Protein AF-A0A7X0LVY4-F1 (afdb_monomer_lite)

pLDDT: mean 92.77, std 6.07, range [59.53, 97.75]

Structure (mmCIF, N/CA/C/O backbone):
data_AF-A0A7X0LVY4-F1
#
_entry.id   AF-A0A7X0LVY4-F1
#
loop_
_atom_site.group_PDB
_atom_site.id
_atom_site.type_symbol
_atom_site.label_atom_id
_atom_site.label_alt_id
_atom_site.label_comp_id
_atom_site.label_asym_id
_atom_site.label_entity_id
_atom_site.label_seq_id
_atom_site.pdbx_PDB_ins_code
_atom_site.Cartn_x
_atom_site.Cartn_y
_atom_site.Cartn_z
_atom_site.occupancy
_atom_site.B_iso_or_equiv
_atom_site.auth_seq_id
_atom_site.auth_comp_id
_atom_site.auth_asym_id
_atom_site.auth_atom_id
_atom_site.pdbx_PDB_model_num
ATOM 1 N N . MET A 1 1 ? 38.564 -14.527 -0.350 1.00 59.53 1 MET A N 1
ATOM 2 C CA . MET A 1 1 ? 37.336 -14.692 -1.156 1.00 59.53 1 MET A CA 1
ATOM 3 C C . MET A 1 1 ? 36.867 -13.296 -1.519 1.00 59.53 1 MET A C 1
ATOM 5 O O . MET A 1 1 ? 36.622 -12.521 -0.606 1.00 59.53 1 MET A O 1
ATOM 9 N N . GLY A 1 2 ? 36.890 -12.927 -2.802 1.00 74.81 2 GLY A N 1
ATOM 10 C CA . GLY A 1 2 ? 36.432 -11.605 -3.239 1.00 74.81 2 GLY A CA 1
ATOM 11 C C . GLY A 1 2 ? 34.908 -11.566 -3.257 1.00 74.81 2 GLY A C 1
ATOM 12 O O . GLY A 1 2 ? 34.291 -12.479 -3.802 1.00 74.81 2 GLY A O 1
ATOM 13 N N . VAL A 1 3 ? 34.311 -10.549 -2.641 1.00 74.19 3 VAL A N 1
ATOM 14 C CA . VAL A 1 3 ? 32.874 -10.282 -2.764 1.00 74.19 3 VAL A CA 1
ATOM 15 C C . VAL A 1 3 ? 32.630 -9.839 -4.203 1.00 74.19 3 VAL A C 1
ATOM 17 O O . VAL A 1 3 ? 33.121 -8.794 -4.624 1.00 74.19 3 VAL A O 1
ATOM 20 N N . VAL A 1 4 ? 31.925 -10.657 -4.979 1.00 75.88 4 VAL A N 1
ATOM 21 C CA . VAL A 1 4 ? 31.436 -10.246 -6.295 1.00 75.88 4 VAL A CA 1
ATOM 22 C C . VAL A 1 4 ? 30.248 -9.327 -6.039 1.00 75.88 4 VAL A C 1
ATOM 24 O O . VAL A 1 4 ? 29.195 -9.793 -5.611 1.00 75.88 4 VAL A O 1
ATOM 27 N N . ASN A 1 5 ? 30.424 -8.023 -6.256 1.00 79.44 5 ASN A N 1
ATOM 28 C CA . ASN A 1 5 ? 29.301 -7.093 -6.294 1.00 79.44 5 ASN A CA 1
ATOM 29 C C . ASN A 1 5 ? 28.472 -7.422 -7.535 1.00 79.44 5 ASN A C 1
ATOM 31 O O . ASN A 1 5 ? 28.867 -7.108 -8.658 1.00 79.44 5 ASN A O 1
ATOM 35 N N . VAL A 1 6 ? 27.342 -8.091 -7.331 1.00 82.75 6 VAL A N 1
ATOM 36 C CA . VAL A 1 6 ? 26.325 -8.236 -8.369 1.00 82.75 6 VAL A CA 1
ATOM 37 C C . VAL A 1 6 ? 25.760 -6.839 -8.603 1.00 82.75 6 VAL A C 1
ATOM 39 O O . VAL A 1 6 ? 25.207 -6.240 -7.684 1.00 82.75 6 VAL A O 1
ATOM 42 N N . MET A 1 7 ? 25.974 -6.280 -9.794 1.00 88.25 7 MET A N 1
ATOM 43 C CA . MET A 1 7 ? 25.409 -4.974 -10.127 1.00 88.25 7 MET A CA 1
ATOM 44 C C . MET A 1 7 ? 23.885 -5.097 -10.206 1.00 88.25 7 MET A C 1
ATOM 46 O O . MET A 1 7 ? 23.366 -5.997 -10.868 1.00 88.25 7 MET A O 1
ATOM 50 N N . GLU A 1 8 ? 23.181 -4.215 -9.501 1.00 93.56 8 GLU A N 1
ATOM 51 C CA . GLU A 1 8 ? 21.721 -4.203 -9.445 1.00 93.56 8 GLU A CA 1
ATOM 52 C C . GLU A 1 8 ? 21.137 -3.836 -10.816 1.00 93.56 8 GLU A C 1
ATOM 54 O O . GLU A 1 8 ? 21.589 -2.889 -11.468 1.00 93.56 8 GLU A O 1
ATOM 59 N N . LYS A 1 9 ? 20.149 -4.613 -11.272 1.00 95.38 9 LYS A N 1
ATOM 60 C CA . LYS A 1 9 ? 19.423 -4.329 -12.512 1.00 95.38 9 LYS A CA 1
ATOM 61 C C . LYS A 1 9 ? 18.513 -3.128 -12.307 1.00 95.38 9 LYS A C 1
ATOM 63 O O . LYS A 1 9 ? 17.912 -2.967 -11.250 1.00 95.38 9 LYS A O 1
ATOM 68 N N . VAL A 1 10 ? 18.364 -2.323 -13.350 1.00 96.44 10 VAL A N 1
ATOM 69 C CA . VAL A 1 10 ? 17.418 -1.207 -13.330 1.00 96.44 10 VAL A CA 1
ATOM 70 C C . VAL A 1 10 ? 15.994 -1.708 -13.560 1.00 96.44 10 VAL A C 1
ATOM 72 O O . VAL A 1 10 ? 15.768 -2.621 -14.358 1.00 96.44 10 VAL A O 1
ATOM 75 N N . LYS A 1 11 ? 15.030 -1.112 -12.863 1.00 95.12 11 LYS A N 1
ATOM 76 C CA . LYS A 1 11 ? 13.607 -1.382 -13.060 1.00 95.12 11 LYS A CA 1
ATOM 77 C C . LYS A 1 11 ? 13.055 -0.466 -14.146 1.00 95.12 11 LYS A C 1
ATOM 79 O O . LYS A 1 11 ? 13.298 0.737 -14.107 1.00 95.12 11 LYS A O 1
ATOM 84 N N . ILE A 1 12 ? 12.362 -1.034 -15.130 1.00 95.12 12 ILE A N 1
ATOM 85 C CA . ILE A 1 12 ? 11.771 -0.287 -16.249 1.00 95.12 12 ILE A CA 1
ATOM 86 C C . ILE A 1 12 ? 10.358 -0.785 -16.547 1.00 95.12 12 ILE A C 1
ATOM 88 O O . ILE A 1 12 ? 10.019 -1.929 -16.265 1.00 95.12 12 ILE A O 1
ATOM 92 N N . THR A 1 13 ? 9.535 0.037 -17.188 1.00 91.88 13 THR A N 1
ATOM 93 C CA . THR A 1 13 ? 8.187 -0.376 -17.610 1.00 91.88 13 THR A CA 1
ATOM 94 C C . THR A 1 13 ? 8.230 -1.345 -18.797 1.00 91.88 13 THR A C 1
ATOM 96 O O . THR A 1 13 ? 9.167 -1.335 -19.600 1.00 91.88 13 THR A O 1
ATOM 99 N N . GLU A 1 14 ? 7.167 -2.130 -19.001 1.00 91.75 14 GLU A N 1
ATOM 100 C CA . GLU A 1 14 ? 7.061 -3.026 -20.165 1.00 91.75 14 GLU A CA 1
ATOM 101 C C . GLU A 1 14 ? 7.137 -2.258 -21.502 1.00 91.75 14 GLU A C 1
ATOM 103 O O . GLU A 1 14 ? 7.708 -2.726 -22.490 1.00 91.75 14 GLU A O 1
ATOM 108 N N . ARG A 1 15 ? 6.600 -1.031 -21.546 1.00 91.50 15 ARG A N 1
ATOM 109 C CA . ARG A 1 15 ? 6.697 -0.141 -22.714 1.00 91.50 15 ARG A CA 1
ATOM 110 C C . ARG A 1 15 ? 8.154 0.232 -23.010 1.00 91.50 15 ARG A C 1
ATOM 112 O O . ARG A 1 15 ? 8.557 0.154 -24.167 1.00 91.50 15 ARG A O 1
ATOM 119 N N . GLN A 1 16 ? 8.936 0.582 -21.988 1.00 94.81 16 GLN A N 1
ATOM 120 C CA . GLN A 1 16 ? 10.366 0.876 -22.130 1.00 94.81 16 GLN A CA 1
ATOM 121 C C . GLN A 1 16 ? 11.158 -0.363 -22.561 1.00 94.81 16 GLN A C 1
ATOM 123 O O . GLN A 1 16 ? 11.951 -0.266 -23.496 1.00 94.81 16 GLN A O 1
ATOM 128 N N . ALA A 1 17 ? 10.895 -1.526 -21.955 1.00 96.19 17 ALA A N 1
ATOM 129 C CA . ALA A 1 17 ? 11.529 -2.794 -22.319 1.00 96.19 17 ALA A CA 1
ATOM 130 C C . ALA A 1 17 ? 11.324 -3.131 -23.804 1.00 96.19 17 ALA A C 1
ATOM 132 O O . ALA A 1 17 ? 12.294 -3.314 -24.539 1.00 96.19 17 ALA A O 1
ATOM 133 N N . ARG A 1 18 ? 10.073 -3.089 -24.287 1.00 94.50 18 ARG A N 1
ATOM 134 C CA . ARG A 1 18 ? 9.751 -3.312 -25.710 1.00 94.50 18 ARG A CA 1
ATOM 135 C C . ARG A 1 18 ? 10.457 -2.318 -26.635 1.00 94.50 18 ARG A C 1
ATOM 137 O O . ARG A 1 18 ? 10.908 -2.696 -27.720 1.00 94.50 18 ARG A O 1
ATOM 144 N N . SER A 1 19 ? 10.565 -1.051 -26.230 1.00 95.62 19 SER A N 1
ATOM 145 C CA . SER A 1 19 ? 11.298 -0.042 -26.999 1.00 95.62 19 SER A CA 1
ATOM 146 C C . SER A 1 19 ? 12.800 -0.333 -27.047 1.00 95.62 19 SER A C 1
ATOM 148 O O . SER A 1 19 ? 13.380 -0.216 -28.126 1.00 95.62 19 SER A O 1
ATOM 150 N N . ILE A 1 20 ? 13.421 -0.750 -25.935 1.00 96.56 20 ILE A N 1
ATOM 151 C CA . ILE A 1 20 ? 14.839 -1.150 -25.880 1.00 96.56 20 ILE A CA 1
ATOM 152 C C . ILE A 1 20 ? 15.085 -2.376 -26.766 1.00 96.56 20 ILE A C 1
ATOM 154 O O . ILE A 1 20 ? 15.999 -2.362 -27.585 1.00 96.56 20 ILE A O 1
ATOM 158 N N . GLU A 1 21 ? 14.244 -3.406 -26.682 1.00 96.44 21 GLU A N 1
ATOM 159 C CA . GLU A 1 21 ? 14.359 -4.608 -27.520 1.00 96.44 21 GLU A CA 1
ATOM 160 C C . GLU A 1 21 ? 14.243 -4.282 -29.014 1.00 96.44 21 GLU A C 1
ATOM 162 O O . GLU A 1 21 ? 15.019 -4.772 -29.838 1.00 96.44 21 GLU A O 1
ATOM 167 N N . THR A 1 22 ? 13.301 -3.405 -29.374 1.00 95.62 22 THR A N 1
ATOM 168 C CA . THR A 1 22 ? 13.134 -2.941 -30.759 1.00 95.62 22 THR A CA 1
ATOM 169 C C . THR A 1 22 ? 14.362 -2.164 -31.229 1.00 95.62 22 THR A C 1
ATOM 171 O O . THR A 1 22 ? 14.824 -2.365 -32.352 1.00 95.62 22 THR A O 1
ATOM 174 N N . LEU A 1 23 ? 14.910 -1.303 -30.369 1.00 95.69 23 LEU A N 1
ATOM 175 C CA . LEU A 1 23 ? 16.101 -0.507 -30.647 1.00 95.69 23 LEU A CA 1
ATOM 176 C C . LEU A 1 23 ? 17.319 -1.393 -30.923 1.00 95.69 23 LEU A C 1
ATOM 178 O O . LEU A 1 23 ? 17.969 -1.251 -31.960 1.00 95.69 23 LEU A O 1
ATOM 182 N N . LEU A 1 24 ? 17.568 -2.353 -30.027 1.00 96.00 24 LEU A N 1
ATOM 183 C CA . LEU A 1 24 ? 18.648 -3.329 -30.146 1.00 96.00 24 LEU A CA 1
ATOM 184 C C . LEU A 1 24 ? 18.523 -4.137 -31.437 1.00 96.00 24 LEU A C 1
ATOM 186 O O . LEU A 1 24 ? 19.517 -4.353 -32.121 1.00 96.00 24 LEU A O 1
ATOM 190 N N . LYS A 1 25 ? 17.304 -4.524 -31.825 1.00 96.12 25 LYS A N 1
ATOM 191 C CA . LYS A 1 25 ? 17.065 -5.240 -33.083 1.00 96.12 25 LYS A CA 1
ATOM 192 C C . LYS A 1 25 ? 17.370 -4.390 -34.320 1.00 96.12 25 LYS A C 1
ATOM 194 O O . LYS A 1 25 ? 17.904 -4.909 -35.295 1.00 96.12 25 LYS A O 1
ATOM 199 N N . VAL A 1 26 ? 17.017 -3.103 -34.311 1.00 95.00 26 VAL A N 1
ATOM 200 C CA . VAL A 1 26 ? 17.235 -2.199 -35.458 1.00 95.00 26 VAL A CA 1
ATOM 201 C C . VAL A 1 26 ? 18.712 -1.873 -35.663 1.00 95.00 26 VAL A C 1
ATOM 203 O O . VAL A 1 26 ? 19.132 -1.639 -36.797 1.00 95.00 26 VAL A O 1
ATOM 206 N N . TRP A 1 27 ? 19.502 -1.886 -34.593 1.00 94.50 27 TRP A N 1
ATOM 207 C CA . TRP A 1 27 ? 20.939 -1.620 -34.643 1.00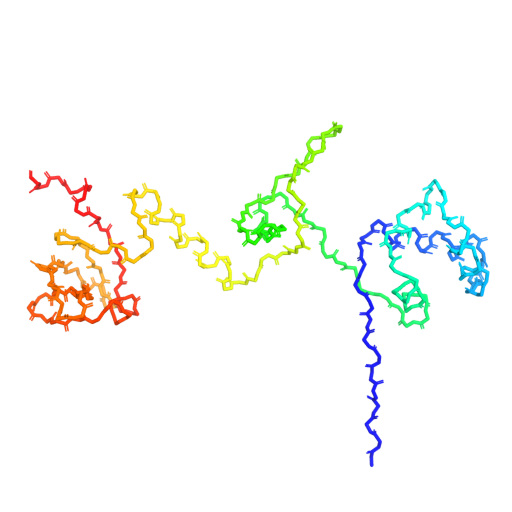 94.50 27 TRP A CA 1
ATOM 208 C C . TRP A 1 27 ? 21.807 -2.857 -34.446 1.00 94.50 27 TRP A C 1
ATOM 210 O O . TRP A 1 27 ? 22.988 -2.715 -34.161 1.00 94.50 27 TRP A O 1
ATOM 220 N N . ASP A 1 28 ? 21.239 -4.050 -34.631 1.00 95.56 28 ASP A N 1
ATOM 221 C CA . ASP A 1 28 ? 21.963 -5.328 -34.571 1.00 95.56 28 ASP A CA 1
ATOM 222 C C . ASP A 1 28 ? 22.796 -5.496 -33.281 1.00 95.56 28 ASP A C 1
ATOM 224 O O . ASP A 1 28 ? 23.903 -6.025 -33.275 1.00 95.56 28 ASP A O 1
ATOM 228 N N . GLY A 1 29 ? 22.268 -4.980 -32.167 1.00 93.00 29 GLY A N 1
ATOM 229 C CA . GLY A 1 29 ? 22.918 -5.007 -30.858 1.00 93.00 29 GLY A CA 1
ATOM 230 C C . GLY A 1 29 ? 24.034 -3.976 -30.646 1.00 93.00 29 GLY A C 1
ATOM 231 O O . GLY A 1 29 ? 24.733 -4.069 -29.640 1.00 93.00 29 GLY A O 1
ATOM 232 N N . ASP A 1 30 ? 24.213 -2.991 -31.532 1.00 96.56 30 ASP A N 1
ATOM 233 C CA . ASP A 1 30 ? 25.211 -1.921 -31.375 1.00 96.56 30 ASP A CA 1
ATOM 234 C C . ASP A 1 30 ? 24.849 -0.973 -30.211 1.00 96.56 30 ASP A C 1
ATOM 236 O O . ASP A 1 30 ? 24.101 0.003 -30.358 1.00 96.56 30 ASP A O 1
ATOM 240 N N . LEU A 1 31 ? 25.374 -1.286 -29.022 1.00 96.25 31 LEU A N 1
ATOM 241 C CA . LEU A 1 31 ? 25.105 -0.553 -27.781 1.00 96.25 31 LEU A CA 1
ATOM 242 C C . LEU A 1 31 ? 25.663 0.876 -27.803 1.00 96.25 31 LEU A C 1
ATOM 244 O O . LEU A 1 31 ? 25.021 1.787 -27.283 1.00 96.25 31 LEU A O 1
ATOM 248 N N . GLU A 1 32 ? 26.823 1.107 -28.424 1.00 95.81 32 GLU A N 1
ATOM 249 C CA . GLU A 1 32 ? 27.430 2.444 -28.488 1.00 95.81 32 GLU A CA 1
ATOM 250 C C . GLU A 1 32 ? 26.560 3.389 -29.312 1.00 95.81 32 GLU A C 1
ATOM 252 O O . GLU A 1 32 ? 26.275 4.520 -28.900 1.00 95.81 32 GLU A O 1
ATOM 257 N N . ARG A 1 33 ? 26.053 2.890 -30.444 1.00 95.00 33 ARG A N 1
ATOM 258 C CA . ARG A 1 33 ? 25.081 3.617 -31.254 1.00 95.00 33 ARG A CA 1
ATOM 259 C C . ARG A 1 33 ? 23.787 3.877 -30.488 1.00 95.00 33 ARG A C 1
ATOM 261 O O . ARG A 1 33 ? 23.244 4.978 -30.602 1.00 95.00 33 ARG A O 1
ATOM 268 N N . CYS A 1 34 ? 23.337 2.925 -29.661 1.00 94.06 34 CYS A N 1
ATOM 269 C CA . CYS A 1 34 ? 22.186 3.135 -28.781 1.00 94.06 34 CYS A CA 1
ATOM 270 C C . CYS A 1 34 ? 22.371 4.332 -27.848 1.00 94.06 34 CYS A C 1
ATOM 272 O O . CYS A 1 34 ? 21.504 5.208 -27.766 1.00 94.06 34 CYS A O 1
ATOM 274 N N . VAL A 1 35 ? 23.517 4.378 -27.170 1.00 95.31 35 VAL A N 1
ATOM 275 C CA . VAL A 1 35 ? 23.870 5.432 -26.214 1.00 95.31 35 VAL A CA 1
ATOM 276 C C . VAL A 1 35 ? 24.019 6.786 -26.907 1.00 95.31 35 VAL A C 1
ATOM 278 O O . VAL A 1 35 ? 23.490 7.784 -26.415 1.00 95.31 35 VAL A O 1
ATOM 281 N N . LEU A 1 36 ? 24.666 6.833 -28.076 1.00 94.44 36 LEU A N 1
ATOM 282 C CA . LEU A 1 36 ? 24.849 8.077 -28.826 1.00 94.44 36 LEU A CA 1
ATOM 283 C C . LEU A 1 36 ? 23.507 8.689 -29.252 1.00 94.44 36 LEU A C 1
ATOM 285 O O . LEU A 1 36 ? 23.304 9.897 -29.127 1.00 94.44 36 LEU A O 1
ATOM 289 N N . CYS A 1 37 ? 22.564 7.865 -29.715 1.00 91.94 37 CYS A N 1
ATOM 290 C CA . CYS A 1 37 ? 21.255 8.348 -30.149 1.00 91.94 37 CYS A CA 1
ATOM 291 C C . CYS A 1 37 ? 20.388 8.880 -29.001 1.00 91.94 37 CYS A C 1
ATOM 293 O O . CYS A 1 37 ? 19.622 9.818 -29.218 1.00 91.94 37 CYS A O 1
ATOM 295 N N . LYS A 1 38 ? 20.544 8.360 -27.776 1.00 92.44 38 LYS A N 1
ATOM 296 C CA . LYS A 1 38 ? 19.823 8.865 -26.595 1.00 92.44 38 LYS A CA 1
ATOM 297 C C . LYS A 1 38 ? 20.105 10.348 -26.327 1.00 92.44 38 LYS A C 1
ATOM 299 O O . LYS A 1 38 ? 19.209 11.048 -25.865 1.00 92.44 38 LYS A O 1
ATOM 304 N N . VAL A 1 39 ? 21.298 10.847 -26.665 1.00 91.25 39 VAL A N 1
ATOM 305 C CA . VAL A 1 39 ? 21.665 12.271 -26.511 1.00 91.25 39 VAL A CA 1
ATOM 306 C C . VAL A 1 39 ? 20.789 13.181 -27.378 1.00 91.25 39 VAL A C 1
ATOM 308 O O . VAL A 1 39 ? 20.444 14.283 -26.961 1.00 91.25 39 VAL A O 1
ATOM 311 N N . GLY A 1 40 ? 20.406 12.717 -28.572 1.00 91.12 40 GLY A N 1
ATOM 312 C CA . GLY A 1 40 ? 19.529 13.453 -29.488 1.00 91.12 40 GLY A CA 1
ATOM 313 C C . GLY A 1 40 ? 18.036 13.298 -29.192 1.00 91.12 40 GLY A C 1
ATOM 314 O O . GLY A 1 40 ? 17.223 13.977 -29.816 1.00 91.12 40 GLY A O 1
ATOM 315 N N . GLY A 1 41 ? 17.678 12.420 -28.253 1.00 91.50 41 GLY A N 1
ATOM 316 C CA . GLY A 1 41 ? 16.302 12.031 -27.987 1.00 91.50 41 GLY A CA 1
ATOM 317 C C . GLY A 1 41 ? 15.759 11.032 -29.011 1.00 91.50 41 GLY A C 1
ATOM 318 O O . GLY A 1 41 ? 16.107 11.016 -30.192 1.00 91.50 41 GLY A O 1
ATOM 319 N N . PHE A 1 42 ? 14.874 10.173 -28.529 1.00 93.31 42 PHE A N 1
ATOM 320 C CA . PHE A 1 42 ? 14.188 9.174 -29.329 1.00 93.31 42 PHE A CA 1
ATOM 321 C C . PHE A 1 42 ? 12.811 9.662 -29.791 1.00 93.31 42 PHE A C 1
ATOM 323 O O . PHE A 1 42 ? 12.116 10.352 -29.056 1.00 93.31 42 PHE A O 1
ATOM 330 N N . ASN A 1 43 ? 12.377 9.258 -30.985 1.00 91.69 43 ASN A N 1
ATOM 331 C CA . ASN A 1 43 ? 11.047 9.577 -31.512 1.00 91.69 43 ASN A CA 1
ATOM 332 C C . ASN A 1 43 ? 10.235 8.296 -31.758 1.00 91.69 43 ASN A C 1
ATOM 334 O O . ASN A 1 43 ? 10.793 7.202 -31.879 1.00 91.69 43 ASN A O 1
ATOM 338 N N . SER A 1 44 ? 8.917 8.441 -31.932 1.00 91.44 44 SER A N 1
ATOM 339 C CA . SER A 1 44 ? 8.015 7.349 -32.339 1.00 91.44 44 SER A CA 1
ATOM 340 C C . SER A 1 44 ? 8.071 6.144 -31.381 1.00 91.44 44 SER A C 1
ATOM 342 O O . SER A 1 44 ? 7.922 6.313 -30.176 1.00 91.44 44 SER A O 1
ATOM 344 N N . ALA A 1 45 ? 8.306 4.926 -31.883 1.00 84.88 45 ALA A N 1
ATOM 345 C CA . ALA A 1 45 ? 8.328 3.694 -31.088 1.00 84.88 45 ALA A CA 1
ATOM 346 C C . ALA A 1 45 ? 9.399 3.664 -29.976 1.00 84.88 45 ALA A C 1
ATOM 348 O O . ALA A 1 45 ? 9.330 2.818 -29.086 1.00 84.88 45 ALA A O 1
ATOM 349 N N . TYR A 1 46 ? 10.372 4.576 -30.014 1.00 90.38 46 TYR A N 1
ATOM 350 C CA . TYR A 1 46 ? 11.469 4.665 -29.049 1.00 90.38 46 TYR A CA 1
ATOM 351 C C . TYR A 1 46 ? 11.291 5.808 -28.045 1.00 90.38 46 TYR A C 1
ATOM 353 O O . TYR A 1 46 ? 12.047 5.886 -27.082 1.00 90.38 46 TYR A O 1
ATOM 361 N N . GLU A 1 47 ? 10.286 6.671 -28.234 1.00 93.56 47 GLU A N 1
ATOM 362 C CA . GLU A 1 47 ? 9.938 7.752 -27.302 1.00 93.56 47 GLU A CA 1
ATOM 363 C C . GLU A 1 47 ? 9.895 7.321 -25.821 1.00 93.56 47 GLU A C 1
ATOM 365 O O . GLU A 1 47 ? 10.415 8.075 -25.001 1.00 93.56 47 GLU A O 1
ATOM 370 N N . PRO A 1 48 ? 9.384 6.126 -25.439 1.00 93.69 48 PRO A N 1
ATOM 371 C CA . PRO A 1 48 ? 9.304 5.736 -24.027 1.00 93.69 48 PRO A CA 1
ATOM 372 C C . PRO A 1 48 ? 10.675 5.671 -23.344 1.00 93.69 48 PRO A C 1
ATOM 374 O O . PRO A 1 48 ? 10.793 5.895 -22.145 1.00 93.69 48 PRO A O 1
ATOM 377 N N . ILE A 1 49 ? 11.738 5.408 -24.111 1.00 95.06 49 ILE A N 1
ATOM 378 C CA . ILE A 1 49 ? 13.114 5.373 -23.609 1.00 95.06 49 ILE A CA 1
ATOM 379 C C . ILE A 1 49 ? 13.542 6.756 -23.106 1.00 95.06 49 ILE A C 1
ATOM 381 O O . ILE A 1 49 ? 14.416 6.848 -22.246 1.00 95.06 49 ILE A O 1
ATOM 385 N N . ASN A 1 50 ? 12.947 7.848 -23.604 1.00 93.75 50 ASN A N 1
ATOM 386 C CA . ASN A 1 50 ? 13.267 9.206 -23.161 1.00 93.75 50 ASN A CA 1
ATOM 387 C C . ASN A 1 50 ? 12.946 9.451 -21.687 1.00 93.75 50 ASN A C 1
ATOM 389 O O . ASN A 1 50 ? 13.624 10.268 -21.074 1.00 93.75 50 ASN A O 1
ATOM 393 N N . GLU A 1 51 ? 11.981 8.715 -21.137 1.00 93.50 51 GLU A N 1
ATOM 394 C CA . GLU A 1 51 ? 11.556 8.800 -19.737 1.00 93.50 51 GLU A CA 1
ATOM 395 C C . GLU A 1 51 ? 12.628 8.248 -18.773 1.00 93.50 51 GLU A C 1
ATOM 397 O O . GLU A 1 51 ? 12.665 8.643 -17.612 1.00 93.50 51 GLU A O 1
ATOM 402 N N . LEU A 1 52 ? 13.539 7.387 -19.250 1.00 94.81 52 LEU A N 1
ATOM 403 C CA . LEU A 1 52 ? 14.677 6.902 -18.462 1.00 94.81 52 LEU A CA 1
ATOM 404 C C . LEU A 1 52 ? 15.759 7.975 -18.330 1.00 94.81 52 LEU A C 1
ATOM 406 O O . LEU A 1 52 ? 16.105 8.653 -19.312 1.00 94.81 52 LEU A O 1
ATOM 410 N N . THR A 1 53 ? 16.375 8.055 -17.148 1.00 95.56 53 THR A N 1
ATOM 411 C CA . THR A 1 53 ? 17.619 8.814 -16.988 1.00 95.56 53 THR A CA 1
ATOM 412 C C . THR A 1 53 ? 18.709 8.220 -17.887 1.00 95.56 53 THR A C 1
ATOM 414 O O . THR A 1 53 ? 18.635 7.067 -18.321 1.00 95.56 53 THR A O 1
ATOM 417 N N . PHE A 1 54 ? 19.729 9.012 -18.221 1.00 96.25 54 PHE A N 1
ATOM 418 C CA . PHE A 1 54 ? 20.821 8.516 -19.061 1.00 96.25 54 PHE A CA 1
ATOM 419 C C . PHE A 1 54 ? 21.547 7.328 -18.407 1.00 96.25 54 PHE A C 1
ATOM 421 O O . PHE A 1 54 ? 21.851 6.354 -19.088 1.00 96.25 54 PHE A O 1
ATOM 428 N N . ASP A 1 55 ? 21.765 7.389 -17.090 1.00 96.25 55 ASP A N 1
ATOM 429 C CA . ASP A 1 55 ? 22.406 6.319 -16.320 1.00 96.25 55 ASP A CA 1
ATOM 430 C C . ASP A 1 55 ? 21.559 5.038 -16.314 1.00 96.25 55 ASP A C 1
ATOM 432 O O . ASP A 1 55 ? 22.064 3.963 -16.632 1.00 96.25 55 ASP A O 1
ATOM 436 N N . ASP A 1 56 ? 20.252 5.156 -16.065 1.00 96.56 56 ASP A N 1
ATOM 437 C CA . ASP A 1 56 ? 19.320 4.022 -16.097 1.00 96.56 56 ASP A CA 1
ATOM 438 C C . ASP A 1 56 ? 19.244 3.377 -17.479 1.00 96.56 56 ASP A C 1
ATOM 440 O O . ASP A 1 56 ? 19.237 2.154 -17.599 1.00 96.56 56 ASP A O 1
ATOM 444 N N . PHE A 1 57 ? 19.250 4.183 -18.541 1.00 97.44 57 PHE A N 1
ATOM 445 C CA . PHE A 1 57 ? 19.282 3.669 -19.905 1.00 97.44 57 PHE A CA 1
ATOM 446 C C . PHE A 1 57 ? 20.569 2.884 -20.197 1.00 97.44 57 PHE A C 1
ATOM 448 O O . PHE A 1 57 ? 20.506 1.780 -20.736 1.00 97.44 57 PHE A O 1
ATOM 455 N N . VAL A 1 58 ? 21.734 3.411 -19.806 1.00 96.88 58 VAL A N 1
ATOM 456 C CA . VAL A 1 58 ? 23.017 2.703 -19.957 1.00 96.88 58 VAL A CA 1
ATOM 457 C C . VAL A 1 58 ? 23.011 1.409 -19.139 1.00 96.88 58 VAL A C 1
ATOM 459 O O . VAL A 1 58 ? 23.353 0.349 -19.663 1.00 96.88 58 VAL A O 1
ATOM 462 N N . LYS A 1 59 ? 22.556 1.440 -17.883 1.00 97.06 59 LYS A N 1
ATOM 463 C CA . LYS A 1 59 ? 22.428 0.230 -17.055 1.00 97.06 59 LYS A CA 1
ATOM 464 C C . LYS A 1 59 ? 21.508 -0.805 -17.701 1.00 97.06 59 LYS A C 1
ATOM 466 O O . LYS A 1 59 ? 21.893 -1.970 -17.787 1.00 97.06 59 LYS A O 1
ATOM 471 N N . ALA A 1 60 ? 20.354 -0.388 -18.222 1.00 97.25 60 ALA A N 1
ATOM 472 C CA . ALA A 1 60 ? 19.416 -1.277 -18.904 1.00 97.25 60 ALA A CA 1
ATOM 473 C C . ALA A 1 60 ? 20.063 -1.999 -20.097 1.00 97.25 60 ALA A C 1
ATOM 475 O O . ALA A 1 60 ? 19.802 -3.182 -20.302 1.00 97.25 60 ALA A O 1
ATOM 476 N N . LEU A 1 61 ? 20.928 -1.313 -20.854 1.00 96.75 61 LEU A N 1
ATOM 477 C CA . LEU A 1 61 ? 21.624 -1.885 -22.009 1.00 96.75 61 LEU A CA 1
ATOM 478 C C . LEU A 1 61 ? 22.753 -2.855 -21.630 1.00 96.75 61 LEU A C 1
ATOM 480 O O . LEU A 1 61 ? 22.877 -3.909 -22.248 1.00 96.75 61 LEU A O 1
ATOM 484 N N . TYR A 1 62 ? 23.590 -2.504 -20.649 1.00 96.75 62 TYR A N 1
ATOM 485 C CA . TYR A 1 62 ? 24.825 -3.251 -20.357 1.00 96.75 62 TYR A CA 1
ATOM 486 C C . TYR A 1 62 ? 24.687 -4.278 -19.227 1.00 96.75 62 TYR A C 1
ATOM 488 O O . TYR A 1 62 ? 25.363 -5.305 -19.240 1.00 96.75 62 TYR A O 1
ATOM 496 N N . ILE A 1 63 ? 23.839 -4.002 -18.238 1.00 96.56 63 ILE A N 1
ATOM 497 C CA . ILE A 1 63 ? 23.620 -4.857 -17.059 1.00 96.56 63 ILE A CA 1
ATOM 498 C C . ILE A 1 63 ? 22.328 -5.667 -17.233 1.00 96.56 63 ILE A C 1
ATOM 500 O O . ILE A 1 63 ? 22.203 -6.791 -16.739 1.00 96.56 63 ILE A O 1
ATOM 504 N N . GLY A 1 64 ? 21.375 -5.102 -17.974 1.00 96.56 64 GLY A N 1
ATOM 505 C CA . GLY A 1 64 ? 20.023 -5.610 -18.120 1.00 96.56 64 GLY A CA 1
ATOM 506 C C . GLY A 1 64 ? 19.050 -4.904 -17.181 1.00 96.56 64 GLY A C 1
ATOM 507 O O . GLY A 1 64 ? 19.417 -4.059 -16.362 1.00 96.56 64 GLY A O 1
ATOM 508 N N . TYR A 1 65 ? 17.785 -5.276 -17.308 1.00 97.38 65 TYR A N 1
ATOM 509 C CA . TYR A 1 65 ? 16.686 -4.665 -16.576 1.00 97.38 65 TYR A CA 1
ATOM 510 C C . TYR A 1 65 ? 15.734 -5.717 -16.002 1.00 97.38 65 TYR A C 1
ATOM 512 O O . TYR A 1 65 ? 15.763 -6.892 -16.383 1.00 97.38 65 TYR A O 1
ATOM 520 N N . GLU A 1 66 ? 14.902 -5.279 -15.066 1.00 96.31 66 GLU A N 1
ATOM 521 C CA . GLU A 1 66 ? 13.719 -5.984 -14.583 1.00 96.31 66 GLU A CA 1
ATOM 522 C C . GLU A 1 66 ? 12.478 -5.192 -15.007 1.00 96.31 66 GLU A C 1
ATOM 524 O O . GLU A 1 66 ? 12.463 -3.964 -14.925 1.00 96.31 66 GLU A O 1
ATOM 529 N N . ILE A 1 67 ? 11.456 -5.887 -15.507 1.00 94.94 67 ILE A N 1
ATOM 530 C CA . ILE A 1 67 ? 10.207 -5.241 -15.914 1.00 94.94 67 ILE A CA 1
ATOM 531 C C . ILE A 1 67 ? 9.362 -5.012 -14.664 1.00 94.94 67 ILE A C 1
ATOM 533 O O . ILE A 1 67 ? 9.019 -5.966 -13.965 1.00 94.94 67 ILE A O 1
ATOM 537 N N . GLU A 1 68 ? 9.014 -3.757 -14.401 1.00 89.31 68 GLU A N 1
ATOM 538 C CA . GLU A 1 68 ? 8.047 -3.418 -13.367 1.00 89.31 68 GLU A CA 1
ATOM 539 C C . GLU A 1 68 ? 6.682 -4.007 -13.733 1.00 89.31 68 GLU A C 1
ATOM 541 O O . GLU A 1 68 ? 6.231 -3.830 -14.871 1.00 89.31 68 GLU A O 1
ATOM 546 N N . PRO A 1 69 ? 6.017 -4.712 -12.800 1.00 88.44 69 PRO A N 1
ATOM 547 C CA . PRO A 1 69 ? 4.680 -5.227 -13.040 1.00 88.44 69 PRO A CA 1
ATOM 548 C C . PRO A 1 69 ? 3.741 -4.105 -13.498 1.00 88.44 69 PRO A C 1
ATOM 550 O O . PRO A 1 69 ? 3.679 -3.045 -12.878 1.00 88.44 69 PRO A O 1
ATOM 553 N N . GLU A 1 70 ? 3.005 -4.329 -14.589 1.00 88.25 70 GLU A N 1
ATOM 554 C CA . GLU A 1 70 ? 1.949 -3.401 -14.988 1.00 88.25 70 GLU A CA 1
ATOM 555 C C . GLU A 1 70 ? 0.829 -3.409 -13.936 1.00 88.25 70 GLU A C 1
ATOM 557 O O . GLU A 1 70 ? 0.376 -4.472 -13.494 1.00 88.25 70 GLU A O 1
ATOM 562 N N . PHE A 1 71 ? 0.338 -2.221 -13.578 1.00 90.44 71 PHE A N 1
ATOM 563 C CA . PHE A 1 71 ? -0.808 -2.084 -12.686 1.00 90.44 71 PHE A CA 1
ATOM 564 C C . PHE A 1 71 ? -2.0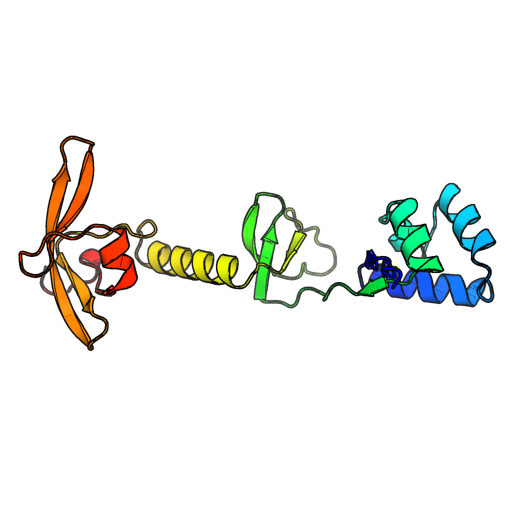59 -2.719 -13.295 1.00 90.44 71 PHE A C 1
ATOM 566 O O . PHE A 1 71 ? -2.473 -2.387 -14.411 1.00 90.44 71 PHE A O 1
ATOM 573 N N . LYS A 1 72 ? -2.719 -3.591 -12.534 1.00 91.31 72 LYS A N 1
ATOM 574 C CA . LYS A 1 72 ? -4.007 -4.181 -12.899 1.00 91.31 72 LYS A CA 1
ATOM 5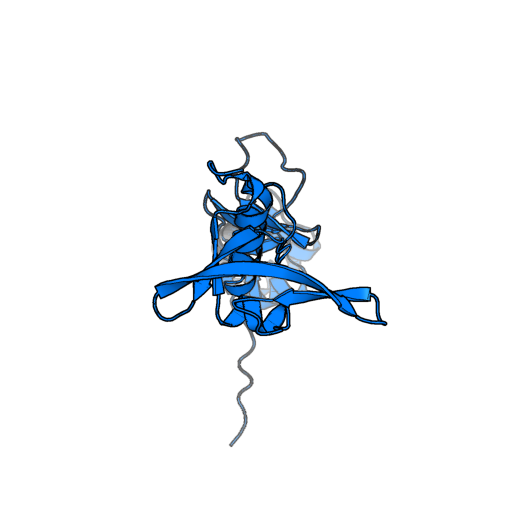75 C C . LYS A 1 72 ? -5.138 -3.415 -12.236 1.00 91.31 72 LYS A C 1
ATOM 577 O O . LYS A 1 72 ? -4.998 -2.823 -11.167 1.00 91.31 72 LYS A O 1
ATOM 582 N N . ALA A 1 73 ? -6.296 -3.421 -12.890 1.00 93.25 73 ALA A N 1
ATOM 583 C CA . ALA A 1 73 ? -7.488 -2.794 -12.339 1.00 93.25 73 ALA A CA 1
ATOM 584 C C . ALA A 1 73 ? -7.791 -3.346 -10.936 1.00 93.25 73 ALA A C 1
ATOM 586 O O . ALA A 1 73 ? -7.896 -4.559 -10.759 1.00 93.25 73 ALA A O 1
ATOM 587 N N . ASN A 1 74 ? -8.005 -2.436 -9.984 1.00 92.38 74 ASN A N 1
ATOM 588 C CA . ASN A 1 74 ? -8.200 -2.680 -8.551 1.00 92.38 74 ASN A CA 1
ATOM 589 C C . ASN A 1 74 ? -6.958 -3.052 -7.732 1.00 92.38 74 ASN A C 1
ATOM 591 O O . ASN A 1 74 ? -7.117 -3.314 -6.537 1.00 92.38 74 ASN A O 1
ATOM 595 N N . ASP A 1 75 ? -5.753 -3.023 -8.301 1.00 94.25 75 ASP A N 1
ATOM 596 C CA . ASP A 1 75 ? -4.539 -3.126 -7.490 1.00 94.25 75 ASP A CA 1
ATOM 597 C C . ASP A 1 75 ? -4.455 -1.951 -6.516 1.00 94.25 75 ASP A C 1
ATOM 599 O O . ASP A 1 75 ? -4.824 -0.825 -6.852 1.00 94.25 75 ASP A O 1
ATOM 603 N N . TYR A 1 76 ? -3.965 -2.200 -5.306 1.00 94.62 76 TYR A N 1
ATOM 604 C CA . TYR A 1 76 ? -3.641 -1.119 -4.384 1.00 94.62 76 TYR A CA 1
ATOM 605 C C . TYR A 1 76 ? -2.305 -0.495 -4.792 1.00 94.62 76 TYR A C 1
ATOM 607 O O . TYR A 1 76 ? -1.295 -1.186 -4.947 1.00 94.62 76 TYR A O 1
ATOM 615 N N . VAL A 1 77 ? -2.315 0.819 -4.980 1.00 94.88 77 VAL A N 1
ATOM 616 C CA . VAL A 1 77 ? -1.170 1.601 -5.447 1.00 94.88 77 VAL A CA 1
ATOM 617 C C . VAL A 1 77 ? -0.935 2.786 -4.525 1.00 94.88 77 VAL A C 1
ATOM 619 O O . VAL A 1 77 ? -1.882 3.333 -3.955 1.00 94.88 77 VAL A O 1
ATOM 622 N N . LEU A 1 78 ? 0.333 3.171 -4.395 1.00 93.19 78 LEU A N 1
ATOM 623 C CA . LEU A 1 78 ? 0.734 4.410 -3.742 1.00 93.19 78 LEU A CA 1
ATOM 624 C C . LEU A 1 78 ? 0.763 5.526 -4.791 1.00 93.19 78 LEU A C 1
ATOM 626 O O . LEU A 1 78 ? 1.442 5.396 -5.815 1.00 93.19 78 LEU A O 1
ATOM 630 N N . PHE A 1 79 ? 0.033 6.606 -4.542 1.00 91.44 79 PHE A N 1
ATOM 631 C CA . PHE A 1 79 ? 0.034 7.800 -5.380 1.00 91.44 79 PHE A CA 1
ATOM 632 C C . PHE A 1 79 ? 1.168 8.756 -4.996 1.00 91.44 79 PHE A C 1
ATOM 634 O O . PHE A 1 79 ? 1.805 8.634 -3.950 1.00 91.44 79 PHE A O 1
ATOM 641 N N . ASP A 1 80 ? 1.429 9.716 -5.875 1.00 87.94 80 ASP A N 1
ATOM 642 C CA . ASP A 1 80 ? 2.459 10.746 -5.724 1.00 87.94 80 ASP A CA 1
ATOM 643 C C . ASP A 1 80 ? 2.262 11.653 -4.500 1.00 87.94 80 ASP A C 1
ATOM 645 O O . ASP A 1 80 ? 3.236 12.126 -3.916 1.00 87.94 80 ASP A O 1
ATOM 649 N N . ASP A 1 81 ? 1.017 11.851 -4.070 1.00 90.00 81 ASP A N 1
ATOM 650 C CA . ASP A 1 81 ? 0.666 12.567 -2.840 1.00 90.00 81 ASP A CA 1
ATOM 651 C C . ASP A 1 81 ? 0.826 11.727 -1.556 1.00 90.00 81 ASP A C 1
ATOM 653 O O . ASP A 1 81 ? 0.550 12.212 -0.457 1.00 90.00 81 ASP A O 1
ATOM 657 N N . GLY A 1 82 ? 1.280 10.476 -1.682 1.00 91.44 82 GLY A N 1
ATOM 658 C CA . GLY A 1 82 ? 1.454 9.530 -0.582 1.00 91.44 82 GLY A CA 1
ATOM 659 C C . GLY A 1 82 ? 0.166 8.836 -0.138 1.00 91.44 82 GLY A C 1
ATOM 660 O O . GLY A 1 82 ? 0.205 8.039 0.798 1.00 91.44 82 GLY A O 1
ATOM 661 N N . SER A 1 83 ? -0.974 9.110 -0.779 1.00 93.25 83 SER A N 1
ATOM 662 C CA . SER A 1 83 ? -2.211 8.378 -0.511 1.00 93.25 83 SER A CA 1
ATOM 663 C C . SER A 1 83 ? -2.170 6.976 -1.122 1.00 93.25 83 SER A C 1
ATOM 665 O O . SER A 1 83 ? -1.508 6.725 -2.131 1.00 93.25 83 SER A O 1
ATOM 667 N N . ILE A 1 84 ? -2.898 6.047 -0.505 1.00 94.81 84 ILE A N 1
ATOM 668 C CA . ILE A 1 84 ? -3.083 4.692 -1.022 1.00 94.81 84 ILE A CA 1
ATOM 669 C C . ILE A 1 84 ? -4.509 4.582 -1.538 1.00 94.81 84 ILE A C 1
ATOM 671 O O . ILE A 1 84 ? -5.464 4.995 -0.879 1.00 94.81 84 ILE A O 1
ATOM 675 N N . GLY A 1 85 ? -4.671 3.993 -2.716 1.00 93.69 85 GLY A N 1
ATOM 676 C CA . GLY A 1 85 ? -5.992 3.707 -3.253 1.00 93.69 85 GLY A CA 1
ATOM 677 C C . GLY A 1 85 ? -5.956 2.620 -4.308 1.00 93.69 85 GLY A C 1
ATOM 678 O O . GLY A 1 85 ? -4.928 1.995 -4.555 1.00 93.69 85 GLY A O 1
ATOM 679 N N . ARG A 1 86 ? -7.112 2.371 -4.921 1.00 94.25 86 ARG A N 1
ATOM 680 C CA . ARG A 1 86 ? -7.228 1.376 -5.987 1.00 94.25 86 ARG A CA 1
ATOM 681 C C . ARG A 1 86 ? -6.887 1.993 -7.332 1.00 94.25 86 ARG A C 1
ATOM 683 O O . ARG A 1 86 ? -7.425 3.039 -7.694 1.00 94.25 86 ARG A O 1
ATOM 690 N N . TYR A 1 87 ? -6.049 1.306 -8.095 1.00 93.19 87 TYR A N 1
ATOM 691 C CA . TYR A 1 87 ? -5.754 1.662 -9.467 1.00 93.19 87 TYR A CA 1
ATOM 692 C C . TYR A 1 87 ? -6.991 1.458 -10.339 1.00 93.19 87 TYR A C 1
ATOM 694 O O . TYR A 1 87 ? -7.547 0.359 -10.438 1.00 93.19 87 TYR A O 1
ATOM 702 N N . ILE A 1 88 ? -7.408 2.537 -10.992 1.00 91.38 88 ILE A N 1
ATOM 703 C CA . ILE A 1 88 ? -8.475 2.534 -11.984 1.00 91.38 88 ILE A CA 1
ATOM 704 C C . ILE A 1 88 ? -7.825 2.935 -13.309 1.00 91.38 88 ILE A C 1
ATOM 706 O O . ILE A 1 88 ? -7.390 4.084 -13.436 1.00 91.38 88 ILE A O 1
ATOM 710 N N . PRO A 1 89 ? -7.722 2.023 -14.293 1.00 88.12 89 PRO A N 1
ATOM 711 C CA . PRO A 1 89 ? -7.107 2.352 -15.568 1.00 88.12 89 PRO A CA 1
ATOM 712 C C . PRO A 1 89 ? -7.895 3.470 -16.249 1.00 88.12 89 PRO A C 1
ATOM 714 O O . PRO A 1 89 ? -9.127 3.434 -16.322 1.00 88.12 89 PRO A O 1
ATOM 717 N N . ALA A 1 90 ? -7.177 4.469 -16.757 1.00 85.62 90 ALA A N 1
ATOM 718 C CA . ALA A 1 90 ? -7.795 5.567 -17.480 1.00 85.62 90 ALA A CA 1
ATOM 719 C C . ALA A 1 90 ? -8.506 5.032 -18.735 1.00 85.62 90 ALA A C 1
ATOM 721 O O . ALA A 1 90 ? -7.915 4.247 -19.487 1.00 85.62 90 ALA A O 1
ATOM 722 N N . PRO A 1 91 ? -9.740 5.474 -19.030 1.00 87.50 91 PRO A N 1
ATOM 723 C CA . PRO A 1 91 ? -10.315 5.248 -20.346 1.00 87.50 91 PRO A CA 1
ATOM 724 C C . PRO A 1 91 ? -9.395 5.848 -21.419 1.00 87.50 91 PRO A C 1
ATOM 726 O O . PRO A 1 91 ? -8.763 6.885 -21.201 1.00 87.50 91 PRO A O 1
ATOM 729 N N . LYS A 1 92 ? -9.323 5.219 -22.599 1.00 82.50 92 LYS A N 1
ATOM 730 C CA . LYS A 1 92 ? -8.503 5.731 -23.711 1.00 82.50 92 LYS A CA 1
ATOM 731 C C . LYS A 1 92 ? -8.838 7.203 -23.988 1.00 82.50 92 LYS A C 1
ATOM 733 O O . LYS A 1 92 ? -9.995 7.532 -24.235 1.00 82.50 92 LYS A O 1
ATOM 738 N N . GLY A 1 93 ? -7.817 8.062 -23.973 1.00 79.00 93 GLY A N 1
ATOM 739 C CA . GLY A 1 93 ? -7.948 9.503 -24.225 1.00 79.00 93 GLY A CA 1
ATOM 740 C C . GLY A 1 93 ? -8.118 10.377 -22.979 1.00 79.00 93 GLY A C 1
ATOM 741 O O . GLY A 1 93 ? -8.235 11.590 -23.121 1.00 79.00 93 GLY A O 1
ATOM 742 N N . PHE A 1 94 ? -8.101 9.798 -21.775 1.00 78.38 94 PHE A N 1
ATOM 743 C CA . PHE A 1 94 ? -8.140 10.552 -20.522 1.00 78.38 94 PHE A CA 1
ATOM 744 C C . PHE A 1 94 ? -6.781 10.535 -19.824 1.00 78.38 94 PHE A C 1
ATOM 746 O O . PHE A 1 94 ? -6.120 9.502 -19.750 1.00 78.38 94 PHE A O 1
ATOM 753 N N . SER A 1 95 ? -6.384 11.692 -19.293 1.00 72.75 95 SER A N 1
ATOM 754 C CA . SER A 1 95 ? -5.240 11.813 -18.389 1.00 72.75 95 SER A CA 1
ATOM 755 C C . SER A 1 95 ? -5.725 11.707 -16.943 1.00 72.75 95 SER A C 1
ATOM 757 O O . SER A 1 95 ? -6.709 12.356 -16.574 1.00 72.75 95 SER A O 1
ATOM 759 N N . VAL A 1 96 ? -5.061 10.884 -16.130 1.00 72.88 96 VAL A N 1
ATOM 760 C CA . VAL A 1 96 ? -5.330 10.791 -14.687 1.00 72.88 96 VAL A CA 1
ATOM 761 C C . VAL A 1 96 ? -4.517 11.874 -13.988 1.00 72.88 96 VAL A C 1
ATOM 763 O O . VAL A 1 96 ? -3.347 12.053 -14.299 1.00 72.88 96 VAL A O 1
ATOM 766 N N . LYS A 1 97 ? -5.133 12.607 -13.054 1.00 68.69 97 LYS A N 1
ATOM 767 C CA . LYS A 1 97 ? -4.442 13.667 -12.297 1.00 68.69 97 LYS A CA 1
ATOM 768 C C . LYS A 1 97 ? -3.410 13.134 -11.302 1.00 68.69 97 LYS A C 1
ATOM 770 O O . LYS A 1 97 ? -2.483 13.860 -10.979 1.00 68.69 97 LYS A O 1
ATOM 775 N N . HIS A 1 98 ? -3.605 11.908 -10.826 1.00 71.81 98 HIS A N 1
ATOM 776 C CA . HIS A 1 98 ? -2.727 11.243 -9.873 1.00 71.81 98 HIS A CA 1
ATOM 777 C C . HIS A 1 98 ? -2.071 10.062 -10.567 1.00 71.81 98 HIS A C 1
ATOM 779 O O . HIS A 1 98 ? -2.761 9.166 -11.069 1.00 71.81 98 HIS A O 1
ATOM 785 N N . HIS A 1 99 ? -0.745 10.088 -10.628 1.00 81.00 99 HIS A N 1
ATOM 786 C CA . HIS A 1 99 ? 0.022 9.009 -11.221 1.00 81.00 99 HIS A CA 1
ATOM 787 C C . HIS A 1 99 ? 0.356 7.991 -10.126 1.00 81.00 99 HIS A C 1
ATOM 789 O O . HIS A 1 99 ? 0.944 8.372 -9.113 1.00 81.00 99 HIS A O 1
ATOM 795 N N . PRO A 1 100 ? -0.028 6.712 -10.286 1.00 83.25 100 PRO A N 1
ATOM 796 C CA . PRO A 1 100 ? 0.453 5.679 -9.384 1.00 83.25 100 PRO A CA 1
ATOM 797 C C . PRO A 1 100 ? 1.976 5.607 -9.503 1.00 83.25 100 PRO A C 1
ATOM 799 O O . PRO A 1 100 ? 2.515 5.559 -10.608 1.00 83.25 100 PRO A O 1
ATOM 802 N N . VAL A 1 101 ? 2.657 5.626 -8.363 1.00 82.62 101 VAL A N 1
ATOM 803 C CA . VAL A 1 101 ? 4.122 5.593 -8.293 1.00 82.62 101 VAL A CA 1
ATOM 804 C C . VAL A 1 101 ? 4.607 4.152 -8.278 1.00 82.62 101 VAL A C 1
ATOM 806 O O . VAL A 1 101 ? 5.544 3.799 -8.983 1.00 82.62 101 VAL A O 1
ATOM 809 N N . ARG A 1 102 ? 3.965 3.313 -7.462 1.00 90.69 102 ARG A N 1
ATOM 810 C CA . ARG A 1 102 ? 4.289 1.892 -7.304 1.00 90.69 102 ARG A CA 1
ATOM 811 C C . ARG A 1 102 ? 3.104 1.121 -6.736 1.00 90.69 102 ARG A C 1
ATOM 813 O O . ARG A 1 102 ? 2.145 1.714 -6.236 1.00 90.69 102 ARG A O 1
ATOM 820 N N . HIS A 1 103 ? 3.201 -0.205 -6.753 1.00 92.19 103 HIS A N 1
ATOM 821 C CA . HIS A 1 103 ? 2.307 -1.047 -5.966 1.00 92.19 103 HI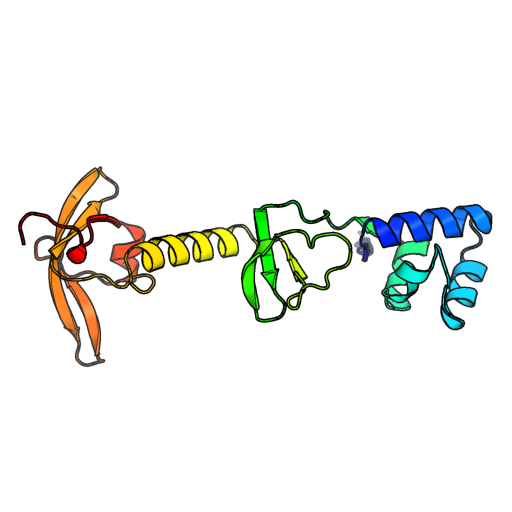S A CA 1
ATOM 822 C C . HIS A 1 103 ? 2.504 -0.733 -4.480 1.00 92.19 103 HIS A C 1
ATOM 824 O O . HIS A 1 103 ? 3.637 -0.513 -4.033 1.00 92.19 103 HIS A O 1
ATOM 830 N N . ALA A 1 104 ? 1.403 -0.668 -3.735 1.00 93.12 104 ALA A N 1
ATOM 831 C CA . ALA A 1 104 ? 1.459 -0.561 -2.284 1.00 93.12 104 ALA A CA 1
ATOM 832 C C . ALA A 1 104 ? 2.076 -1.845 -1.699 1.00 93.12 104 ALA A C 1
ATOM 834 O O . ALA A 1 104 ? 1.898 -2.925 -2.269 1.00 93.12 104 ALA A O 1
ATOM 835 N N . THR A 1 105 ? 2.821 -1.732 -0.598 1.00 94.19 105 THR A N 1
ATOM 836 C CA . THR A 1 105 ? 3.319 -2.912 0.128 1.00 94.19 105 THR A CA 1
ATOM 837 C C . THR A 1 105 ? 2.175 -3.606 0.864 1.00 94.19 105 THR A C 1
ATOM 839 O O . THR A 1 105 ? 1.107 -3.023 1.053 1.00 94.19 105 THR A O 1
ATOM 842 N N . ASP A 1 106 ? 2.380 -4.845 1.305 1.00 95.50 106 ASP A N 1
ATOM 843 C CA . ASP A 1 106 ? 1.340 -5.583 2.03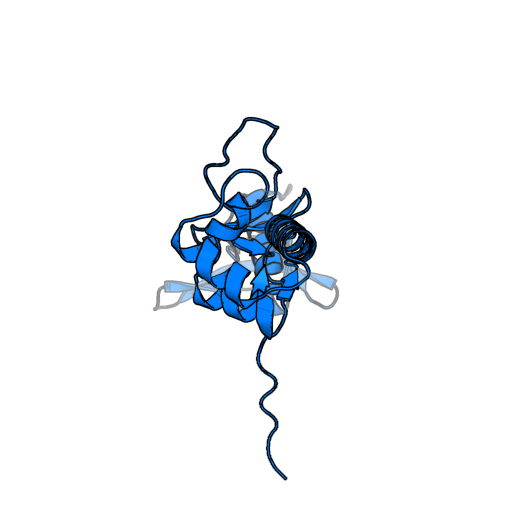0 1.00 95.50 106 ASP A CA 1
ATOM 844 C C . ASP A 1 106 ? 0.919 -4.854 3.319 1.00 95.50 106 ASP A C 1
ATOM 846 O O . ASP A 1 106 ? -0.276 -4.762 3.610 1.00 95.50 106 ASP A O 1
ATOM 850 N N . GLU A 1 107 ? 1.870 -4.238 4.029 1.00 95.06 107 GLU A N 1
ATOM 851 C CA . GLU A 1 107 ? 1.614 -3.449 5.240 1.00 95.06 107 GLU A CA 1
ATOM 852 C C . GLU A 1 107 ? 0.816 -2.170 4.938 1.00 95.06 107 GLU A C 1
ATOM 854 O O . GLU A 1 107 ? -0.125 -1.821 5.651 1.00 95.06 107 GLU A O 1
ATOM 859 N N . GLU A 1 108 ? 1.155 -1.474 3.849 1.00 95.25 108 GLU A N 1
ATOM 860 C CA . GLU A 1 108 ? 0.420 -0.299 3.371 1.00 95.25 108 GLU A CA 1
ATOM 861 C C . GLU A 1 108 ? -1.026 -0.656 2.995 1.00 95.25 108 GLU A C 1
ATOM 863 O O . GLU A 1 108 ? -1.968 0.068 3.330 1.00 95.25 108 GLU A O 1
ATOM 868 N N . ILE A 1 109 ? -1.215 -1.799 2.332 1.00 95.62 109 ILE A N 1
ATOM 869 C CA . ILE A 1 109 ? -2.532 -2.319 1.956 1.00 95.62 109 ILE A CA 1
ATOM 870 C C . ILE A 1 109 ? -3.358 -2.654 3.196 1.00 95.62 109 ILE A C 1
ATOM 872 O O . ILE A 1 109 ? -4.557 -2.368 3.225 1.00 95.62 109 ILE A O 1
ATOM 876 N N . GLU A 1 110 ? -2.753 -3.290 4.198 1.00 94.31 110 GLU A N 1
ATOM 877 C CA . GLU A 1 110 ? -3.423 -3.637 5.450 1.00 94.31 110 GLU A CA 1
ATOM 878 C C . GLU A 1 110 ? -3.888 -2.384 6.198 1.00 94.31 110 GLU A C 1
ATOM 880 O O . GLU A 1 110 ? -5.072 -2.278 6.531 1.00 94.31 110 GLU A O 1
ATOM 885 N N . HIS A 1 111 ? -3.006 -1.391 6.337 1.00 93.56 111 HIS A N 1
ATOM 886 C CA . HIS A 1 111 ? -3.335 -0.113 6.964 1.00 93.56 111 HIS A CA 1
ATOM 887 C C . HIS A 1 111 ? -4.453 0.634 6.215 1.00 93.56 111 HIS A C 1
ATOM 889 O O . HIS A 1 111 ? -5.384 1.156 6.831 1.00 93.56 111 HIS A O 1
ATOM 895 N N . GLU A 1 112 ? -4.427 0.659 4.878 1.00 96.19 112 GLU A N 1
ATOM 896 C CA . GLU A 1 112 ? -5.493 1.292 4.093 1.00 96.19 112 GLU A CA 1
ATOM 897 C C . GLU A 1 112 ? -6.825 0.537 4.209 1.00 96.19 112 GLU A C 1
ATOM 899 O O . GLU A 1 112 ? -7.886 1.153 4.324 1.00 96.19 112 GLU A O 1
ATOM 904 N N . LYS A 1 113 ? -6.803 -0.801 4.223 1.00 94.62 113 LYS A N 1
ATOM 905 C CA . LYS A 1 113 ? -8.013 -1.607 4.456 1.00 94.62 113 LYS A CA 1
ATOM 906 C C . LYS A 1 113 ? -8.608 -1.325 5.828 1.00 94.62 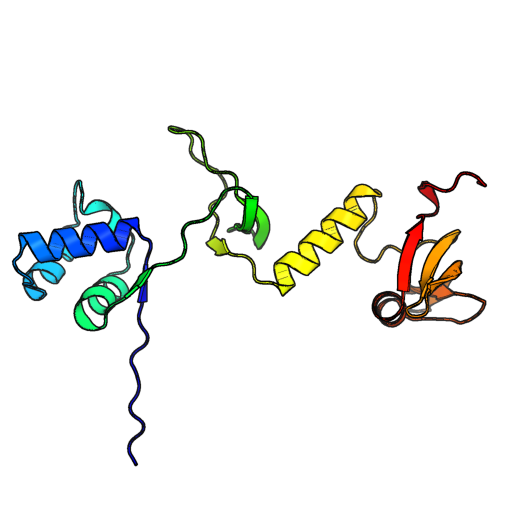113 LYS A C 1
ATOM 908 O O . LYS A 1 113 ? -9.827 -1.206 5.938 1.00 94.62 113 LYS A O 1
ATOM 913 N N . GLU A 1 114 ? -7.776 -1.214 6.858 1.00 94.75 114 GLU A N 1
ATOM 914 C CA . GLU A 1 114 ? -8.221 -0.821 8.190 1.00 94.75 114 GLU A CA 1
ATOM 915 C C . GLU A 1 114 ? -8.847 0.579 8.165 1.00 94.75 114 GLU A C 1
ATOM 917 O O . GLU A 1 114 ? -9.984 0.757 8.608 1.00 94.75 114 GLU A O 1
ATOM 922 N N . ARG A 1 115 ? -8.175 1.557 7.548 1.00 95.69 115 ARG A N 1
ATOM 923 C CA . ARG A 1 115 ? -8.700 2.919 7.385 1.00 95.69 115 ARG A CA 1
ATOM 924 C C . ARG A 1 115 ? -10.070 2.947 6.715 1.00 95.69 115 ARG A C 1
ATOM 926 O O . ARG A 1 115 ? -10.952 3.668 7.182 1.00 95.69 115 ARG A O 1
ATOM 933 N N . VAL A 1 116 ? -10.261 2.172 5.648 1.00 94.19 116 VAL A N 1
ATOM 934 C CA . VAL A 1 116 ? -11.549 2.067 4.949 1.00 94.19 116 VAL A CA 1
ATOM 935 C C . VAL A 1 116 ? -12.624 1.471 5.861 1.00 94.19 116 VAL A C 1
ATOM 937 O O . VAL A 1 116 ? -13.698 2.058 5.952 1.00 94.19 116 VAL A O 1
ATOM 940 N N . LYS A 1 117 ? -12.334 0.390 6.601 1.00 94.31 117 LYS A N 1
ATOM 941 C CA . LYS A 1 117 ? -13.289 -0.217 7.552 1.00 94.31 117 LYS A CA 1
ATOM 942 C C . LYS A 1 117 ? -13.772 0.782 8.610 1.00 94.31 117 LYS A C 1
ATOM 944 O O . LYS A 1 117 ? -14.967 0.883 8.869 1.00 94.31 117 LYS A O 1
ATOM 949 N N . TRP A 1 118 ? -12.859 1.551 9.205 1.00 96.06 118 TRP A N 1
ATOM 950 C CA . TRP A 1 118 ? -13.221 2.585 10.183 1.00 96.06 118 TRP A CA 1
ATOM 951 C C . TRP A 1 118 ? -14.008 3.739 9.542 1.00 96.06 118 TRP A C 1
ATOM 953 O O . TRP A 1 118 ? -14.971 4.242 10.124 1.00 96.06 118 TRP A O 1
ATOM 963 N N . ALA A 1 119 ? -13.647 4.133 8.318 1.00 95.44 119 ALA A N 1
ATOM 964 C CA . ALA A 1 119 ? -14.358 5.178 7.588 1.00 95.44 119 ALA A CA 1
ATOM 965 C C . ALA A 1 119 ? -15.796 4.770 7.218 1.00 95.44 119 ALA A C 1
ATOM 967 O O . ALA A 1 119 ? -16.684 5.622 7.258 1.00 95.44 119 ALA A O 1
ATOM 968 N N . GLU A 1 120 ? -16.049 3.492 6.912 1.00 95.44 120 GLU A N 1
ATOM 969 C CA . GLU A 1 120 ? -17.394 2.961 6.624 1.00 95.44 120 GLU A CA 1
ATOM 970 C C . GLU A 1 120 ? -18.365 3.144 7.799 1.00 95.44 120 GLU A C 1
ATOM 972 O O . GLU A 1 120 ? -19.550 3.395 7.585 1.00 95.44 120 GLU A O 1
ATOM 977 N N . ILE A 1 121 ? -17.863 3.096 9.036 1.00 95.75 121 ILE A N 1
ATOM 978 C CA . ILE A 1 121 ? -18.646 3.364 10.253 1.00 95.75 121 ILE A CA 1
ATOM 979 C C . ILE A 1 121 ? -18.563 4.831 10.709 1.00 95.75 121 ILE A C 1
ATOM 981 O O . ILE A 1 121 ? -19.016 5.174 11.800 1.00 95.75 121 ILE A O 1
ATOM 985 N N . GLY A 1 122 ? -17.990 5.715 9.885 1.00 96.69 122 GLY A N 1
ATOM 986 C CA . GLY A 1 122 ? -17.912 7.153 10.151 1.00 96.69 122 GLY A CA 1
ATOM 987 C C . GLY A 1 122 ? -16.926 7.539 11.256 1.00 96.69 122 GLY A C 1
ATOM 988 O O . GLY A 1 122 ? -17.138 8.542 11.942 1.00 96.69 122 GLY A O 1
ATOM 989 N N . ARG A 1 123 ? -15.862 6.754 11.449 1.00 97.06 123 ARG A N 1
ATOM 990 C CA . ARG A 1 123 ? -14.875 6.940 12.518 1.00 97.06 123 ARG A CA 1
ATOM 991 C C . ARG A 1 123 ? -13.447 7.003 11.980 1.00 97.06 123 ARG A C 1
ATOM 993 O O . ARG A 1 123 ? -13.158 6.581 10.861 1.00 97.06 123 ARG A O 1
ATOM 1000 N N . LYS A 1 124 ? -12.535 7.553 12.782 1.00 96.50 124 LYS A N 1
ATOM 1001 C CA . LYS A 1 124 ? -11.091 7.464 12.525 1.00 96.50 124 LYS A CA 1
ATOM 1002 C C . LYS A 1 124 ? -10.562 6.091 12.939 1.00 96.50 124 LYS A C 1
ATOM 1004 O O . LYS A 1 124 ? -11.164 5.414 13.767 1.00 96.50 124 LYS A O 1
ATOM 1009 N N . VAL A 1 125 ? -9.414 5.708 12.381 1.00 95.31 125 VAL A N 1
ATOM 1010 C CA . VAL A 1 125 ? -8.705 4.486 12.785 1.00 95.31 125 VAL A CA 1
ATOM 1011 C C . VAL A 1 125 ? -8.451 4.520 14.289 1.00 95.31 125 VAL A C 1
ATOM 1013 O O . VAL A 1 125 ? -7.977 5.533 14.810 1.00 95.31 125 VAL A O 1
ATOM 1016 N N . ASN A 1 126 ? -8.796 3.426 14.969 1.00 94.69 126 ASN A N 1
ATOM 1017 C CA . ASN A 1 126 ? -8.685 3.258 16.421 1.00 94.69 126 ASN A CA 1
ATOM 1018 C C . ASN A 1 126 ? -9.520 4.248 17.248 1.00 94.69 126 ASN A C 1
ATOM 1020 O O . ASN A 1 126 ? -9.218 4.521 18.413 1.00 94.69 126 ASN A O 1
ATOM 1024 N N . GLU A 1 127 ? -10.585 4.808 16.669 1.00 95.94 127 GLU A N 1
ATOM 1025 C CA . GLU A 1 127 ? -11.535 5.648 17.394 1.00 95.94 127 GLU A CA 1
ATOM 1026 C C . GLU A 1 127 ? -12.587 4.792 18.110 1.00 95.94 127 GLU A C 1
ATOM 1028 O O . GLU A 1 127 ? -13.760 4.721 17.732 1.00 95.94 127 GLU A O 1
ATOM 1033 N N . TRP A 1 128 ? -12.144 4.144 19.179 1.00 96.62 128 TRP A N 1
ATOM 1034 C CA . TRP A 1 128 ? -12.988 3.385 20.093 1.00 96.62 128 TRP A CA 1
ATOM 1035 C C . TRP A 1 128 ? -13.902 4.303 20.916 1.00 96.62 128 TRP A C 1
ATOM 1037 O O . TRP A 1 128 ? -13.514 5.418 21.298 1.00 96.62 128 TRP A O 1
ATOM 1047 N N . ARG A 1 129 ? -15.122 3.842 21.199 1.00 96.88 129 ARG A N 1
ATOM 1048 C CA . ARG A 1 129 ? -16.136 4.571 21.969 1.00 96.88 129 ARG A CA 1
ATOM 1049 C C . ARG A 1 129 ? -16.768 3.676 23.029 1.00 96.88 129 ARG A C 1
ATOM 1051 O O . ARG A 1 129 ? -16.797 2.456 22.918 1.00 96.88 129 ARG A O 1
ATOM 1058 N N . GLU A 1 130 ? -17.278 4.319 24.071 1.00 97.19 130 GLU A N 1
ATOM 1059 C CA . GLU A 1 130 ? -18.078 3.651 25.095 1.00 97.19 130 GLU A CA 1
ATOM 1060 C C . GLU A 1 130 ? -19.343 3.057 24.462 1.00 97.19 130 GLU A C 1
ATOM 1062 O O . GLU A 1 130 ? -19.995 3.707 23.641 1.00 97.19 130 GLU A O 1
ATOM 1067 N N . GLY A 1 131 ? -19.651 1.813 24.816 1.00 96.81 131 GLY A N 1
ATOM 1068 C CA . GLY A 1 131 ? -20.746 1.033 24.251 1.00 96.81 131 GLY A CA 1
ATOM 1069 C C . GLY A 1 131 ? -20.395 0.227 22.996 1.00 96.81 131 GLY A C 1
ATOM 1070 O O . GLY A 1 131 ? -21.264 -0.466 22.463 1.00 96.81 131 GLY A O 1
ATOM 1071 N N . ASP A 1 132 ? -19.159 0.297 22.497 1.00 97.62 132 ASP A N 1
ATOM 1072 C CA . ASP A 1 132 ? -18.713 -0.588 21.418 1.00 97.62 132 ASP A CA 1
ATOM 1073 C C . ASP A 1 132 ? -18.668 -2.043 21.890 1.00 97.62 132 ASP A C 1
ATOM 1075 O O . ASP A 1 132 ? -18.152 -2.330 22.972 1.00 97.62 132 ASP A O 1
ATOM 1079 N N . ILE A 1 133 ? -19.155 -2.960 21.049 1.00 97.75 133 ILE A N 1
ATOM 1080 C CA . ILE A 1 133 ? -18.984 -4.401 21.246 1.00 97.75 133 ILE A CA 1
ATOM 1081 C C . ILE A 1 133 ? -17.727 -4.847 20.511 1.00 97.75 133 ILE A C 1
ATOM 1083 O O . ILE A 1 133 ? -17.596 -4.650 19.297 1.00 97.75 133 ILE A O 1
ATOM 1087 N N . VAL A 1 134 ? -16.822 -5.467 21.254 1.00 97.50 134 VAL A N 1
ATOM 1088 C CA . VAL A 1 134 ? -15.532 -5.968 20.789 1.00 97.50 134 VAL A CA 1
ATOM 1089 C C . VAL A 1 134 ? -15.439 -7.474 21.010 1.00 97.50 134 VAL A C 1
ATOM 1091 O O . VAL A 1 134 ? -16.003 -8.001 21.960 1.00 97.50 134 VAL A O 1
ATOM 1094 N N . GLU A 1 135 ? -14.724 -8.171 20.139 1.00 97.62 135 GLU A N 1
ATOM 1095 C CA . GLU A 1 135 ? -14.419 -9.598 20.263 1.00 97.62 135 GLU A CA 1
ATOM 1096 C C . GLU A 1 135 ? -12.947 -9.760 20.615 1.00 97.62 135 GLU A C 1
ATOM 1098 O O . GLU A 1 135 ? -12.082 -9.202 19.936 1.00 97.62 135 GLU A O 1
ATOM 1103 N N . ARG A 1 136 ? -12.661 -10.505 21.682 1.00 96.62 136 ARG A N 1
ATOM 1104 C CA . ARG A 1 136 ? -11.297 -10.869 22.075 1.00 96.62 136 ARG A CA 1
ATOM 1105 C C . ARG A 1 136 ? -10.776 -12.025 21.210 1.00 96.62 136 ARG A C 1
ATOM 1107 O O . ARG A 1 136 ? -11.553 -12.754 20.608 1.00 96.62 136 ARG A O 1
ATOM 1114 N N . LEU A 1 137 ? -9.459 -12.249 21.187 1.00 94.25 137 LEU A N 1
ATOM 1115 C CA . LEU A 1 137 ? -8.815 -13.347 20.434 1.00 94.25 137 LEU A CA 1
ATOM 1116 C C . LEU A 1 137 ? -9.377 -14.762 20.692 1.00 94.25 137 LEU A C 1
ATOM 1118 O O . LEU A 1 137 ? -9.196 -15.646 19.858 1.00 94.25 137 LEU A O 1
ATOM 1122 N N . ASP A 1 138 ? -10.021 -15.003 21.833 1.00 96.00 138 ASP A N 1
ATOM 1123 C CA . ASP A 1 138 ? -10.669 -16.275 22.173 1.00 96.00 138 ASP A CA 1
ATOM 1124 C C . ASP A 1 138 ? -12.155 -16.349 21.769 1.00 96.00 138 ASP A C 1
ATOM 1126 O O . ASP A 1 138 ? -12.821 -17.339 22.071 1.00 96.00 138 ASP A O 1
ATOM 1130 N N . GLY A 1 139 ? -12.666 -15.332 21.068 1.00 96.62 139 GLY A N 1
ATOM 1131 C CA . GLY A 1 139 ? -14.054 -15.235 20.611 1.00 96.62 139 GLY A CA 1
ATOM 1132 C C . GLY A 1 139 ? -15.026 -14.696 21.663 1.00 96.62 139 GLY A C 1
ATOM 1133 O O . GLY A 1 139 ? -16.234 -14.672 21.426 1.00 96.62 139 GLY A O 1
ATOM 1134 N N . GLU A 1 140 ? -14.545 -14.284 22.842 1.00 97.44 140 GLU A N 1
ATOM 1135 C CA . GLU A 1 140 ? -15.408 -13.679 23.859 1.00 97.44 140 GLU A CA 1
ATOM 1136 C C . GLU A 1 140 ? -15.819 -12.258 23.445 1.00 97.44 140 GLU A C 1
ATOM 1138 O O . GLU A 1 140 ? -14.970 -11.401 23.182 1.00 97.44 140 GLU A O 1
ATOM 1143 N N . LEU A 1 141 ? -17.131 -12.005 23.412 1.00 97.56 141 LEU A N 1
ATOM 1144 C CA . LEU A 1 141 ? -17.688 -10.676 23.177 1.00 97.56 141 LEU A CA 1
ATOM 1145 C C . LEU A 1 141 ? -17.702 -9.875 24.474 1.00 97.56 141 LEU A C 1
ATOM 1147 O O . LEU A 1 141 ? -18.250 -10.314 25.483 1.00 97.56 141 LEU A O 1
ATOM 1151 N N . MET A 1 142 ? -17.154 -8.669 24.420 1.00 97.25 142 MET A N 1
ATOM 1152 C CA . MET A 1 142 ? -17.113 -7.728 25.529 1.00 97.25 142 MET A CA 1
ATOM 1153 C C . MET A 1 142 ? -17.576 -6.345 25.078 1.00 97.25 142 MET A C 1
ATOM 1155 O O . MET A 1 142 ? -17.613 -6.035 23.890 1.00 97.25 142 MET A O 1
ATOM 1159 N N . GLU A 1 143 ? -17.935 -5.501 26.038 1.00 97.12 143 GLU A N 1
ATOM 1160 C CA . GLU A 1 143 ? -18.325 -4.115 25.792 1.00 97.12 143 GLU A CA 1
ATOM 1161 C C . GLU A 1 143 ? -17.259 -3.168 26.342 1.00 97.12 143 GLU A C 1
ATOM 1163 O O . GLU A 1 143 ? -16.740 -3.366 27.447 1.00 97.12 143 GLU A O 1
ATOM 1168 N N . ILE A 1 144 ? -16.948 -2.111 25.591 1.00 97.38 144 ILE A N 1
ATOM 1169 C CA . ILE A 1 144 ? -16.180 -0.985 26.122 1.00 97.38 144 ILE A CA 1
ATOM 1170 C C . ILE A 1 144 ? -17.091 -0.219 27.080 1.00 97.38 144 ILE A C 1
ATOM 1172 O O . ILE A 1 144 ? -17.911 0.595 26.662 1.00 97.38 144 ILE A O 1
ATOM 1176 N N . THR A 1 145 ? -16.951 -0.473 28.376 1.00 97.31 145 THR A N 1
ATOM 1177 C CA . THR A 1 145 ? -17.861 0.056 29.402 1.00 97.31 145 THR A CA 1
ATOM 1178 C C . THR A 1 145 ? -17.574 1.501 29.778 1.00 97.31 145 THR A C 1
ATOM 1180 O O . THR A 1 145 ? -18.444 2.170 30.328 1.00 97.31 145 THR A O 1
ATOM 1183 N N . ARG A 1 146 ? -16.355 1.995 29.527 1.00 96.81 146 ARG A N 1
ATOM 1184 C CA . ARG A 1 146 ? -15.983 3.385 29.813 1.00 96.81 146 ARG A CA 1
ATOM 1185 C C . ARG A 1 146 ? -14.802 3.847 28.976 1.00 96.81 146 ARG A C 1
ATOM 1187 O O . ARG A 1 146 ? -13.825 3.117 28.835 1.00 96.81 146 ARG A O 1
ATOM 1194 N N . MET A 1 147 ? -14.823 5.107 28.548 1.00 96.31 147 MET A N 1
ATOM 1195 C CA . MET A 1 147 ? -13.632 5.803 28.042 1.00 96.31 147 MET A CA 1
ATOM 1196 C C . MET A 1 147 ? -13.154 6.837 29.064 1.00 96.31 147 MET A C 1
ATOM 1198 O O . MET A 1 147 ? -13.858 7.800 29.358 1.00 96.31 147 MET A O 1
ATOM 1202 N N . ALA A 1 148 ? -11.947 6.674 29.604 1.00 95.00 148 ALA A N 1
ATOM 1203 C CA . ALA A 1 148 ? -11.350 7.664 30.500 1.00 95.00 148 ALA A CA 1
ATOM 1204 C C . ALA A 1 148 ? -10.203 8.413 29.817 1.00 95.00 148 ALA A C 1
ATOM 1206 O O . ALA A 1 148 ? -9.676 7.981 28.795 1.00 95.00 148 ALA A O 1
ATOM 1207 N N . ILE A 1 149 ? -9.839 9.564 30.380 1.00 95.00 149 ILE A N 1
ATOM 1208 C CA . ILE A 1 149 ? -8.791 10.446 29.868 1.00 95.00 149 ILE A CA 1
ATOM 1209 C C . ILE A 1 149 ? -7.764 10.652 30.978 1.00 95.00 149 ILE A C 1
ATOM 1211 O O . ILE A 1 149 ? -8.137 10.933 32.119 1.00 95.00 149 ILE A O 1
ATOM 1215 N N . ASN A 1 150 ? -6.476 10.484 30.671 1.00 92.25 150 ASN A N 1
ATOM 1216 C CA . ASN A 1 150 ? -5.417 10.680 31.662 1.00 92.25 150 ASN A CA 1
ATOM 1217 C C . ASN A 1 150 ? -5.051 12.168 31.770 1.00 92.25 150 ASN A C 1
ATOM 1219 O O . ASN A 1 150 ? -5.544 13.014 31.027 1.00 92.25 150 ASN A O 1
ATOM 1223 N N . THR A 1 151 ? -4.140 12.499 32.680 1.00 94.25 151 THR A N 1
ATOM 1224 C CA . THR A 1 151 ? -3.663 13.878 32.873 1.00 94.25 151 THR A CA 1
ATOM 1225 C C . THR A 1 151 ? -2.960 14.467 31.647 1.00 94.25 151 THR A C 1
ATOM 1227 O O . THR A 1 151 ? -2.874 15.685 31.530 1.00 94.25 151 THR A O 1
ATOM 1230 N N . SER A 1 152 ? -2.486 13.631 30.721 1.00 93.31 152 SER A N 1
ATOM 1231 C CA . SER A 1 152 ? -1.889 14.039 29.445 1.00 93.31 152 SER A CA 1
ATOM 1232 C C . SER A 1 152 ? -2.910 14.187 28.310 1.00 93.31 152 SER A C 1
ATOM 1234 O O . SER A 1 152 ? -2.522 14.540 27.202 1.00 93.31 152 SER A O 1
ATOM 1236 N N . GLY A 1 153 ? -4.198 13.922 28.556 1.00 92.94 153 GLY A N 1
ATOM 1237 C CA . GLY A 1 153 ? -5.247 13.981 27.535 1.00 92.94 153 GLY A CA 1
ATOM 1238 C C . GLY A 1 153 ? -5.409 12.702 26.704 1.00 92.94 153 GLY A C 1
ATOM 1239 O O . GLY A 1 153 ? -6.259 12.666 25.813 1.00 92.94 153 GLY A O 1
ATOM 1240 N N . ASN A 1 154 ? -4.652 11.640 26.996 1.00 91.00 154 ASN A N 1
ATOM 1241 C CA . ASN A 1 154 ? -4.758 10.374 26.272 1.00 91.00 154 ASN A CA 1
ATOM 1242 C C . ASN A 1 154 ? -5.989 9.601 26.740 1.00 91.00 154 ASN A C 1
ATOM 1244 O O . ASN A 1 154 ? -6.216 9.450 27.945 1.00 91.00 154 ASN A O 1
ATOM 1248 N N . LYS A 1 155 ? -6.761 9.091 25.778 1.00 92.31 155 LYS A N 1
ATOM 1249 C CA . LYS A 1 155 ? -7.930 8.249 26.034 1.00 92.31 155 LYS A CA 1
ATOM 1250 C C . LYS A 1 155 ? -7.504 6.809 26.299 1.00 92.31 155 LYS A C 1
ATOM 1252 O O . LYS A 1 155 ? -6.596 6.312 25.641 1.00 92.31 155 LYS A O 1
ATOM 1257 N N . PHE A 1 156 ? -8.193 6.139 27.213 1.00 94.19 156 PHE A N 1
ATOM 1258 C CA . PHE A 1 156 ? -8.027 4.714 27.467 1.00 94.19 156 PHE A CA 1
ATOM 1259 C C . PHE A 1 156 ? -9.383 4.035 27.717 1.00 94.19 156 PHE A C 1
ATOM 1261 O O . PHE A 1 156 ? -10.192 4.559 28.497 1.00 94.19 156 PHE A O 1
ATOM 1268 N N . PRO A 1 157 ? -9.649 2.903 27.046 1.00 94.94 157 PRO A N 1
ATOM 1269 C CA . PRO A 1 157 ? -10.861 2.118 27.228 1.00 94.94 157 PRO A CA 1
ATOM 1270 C C . PRO A 1 157 ? -10.812 1.287 28.515 1.00 94.94 157 PRO A C 1
ATOM 1272 O O . PRO A 1 157 ? -9.748 0.861 28.974 1.00 94.94 157 PRO A O 1
ATOM 1275 N N . PHE A 1 158 ? -11.992 1.036 29.073 1.00 96.00 158 PHE A N 1
ATOM 1276 C CA . PHE A 1 158 ? -12.242 -0.010 30.054 1.00 96.00 158 PHE A CA 1
ATOM 1277 C C . PHE A 1 158 ? -13.055 -1.113 29.394 1.00 96.00 158 PHE A C 1
ATOM 1279 O O . PHE A 1 158 ? -14.125 -0.840 28.851 1.00 96.00 158 PHE A O 1
ATOM 1286 N N . VAL A 1 159 ? -12.564 -2.344 29.482 1.00 93.69 159 VAL A N 1
ATOM 1287 C CA . VAL A 1 159 ? -13.268 -3.548 29.032 1.00 93.69 159 VAL A CA 1
ATOM 1288 C C . VAL A 1 159 ? -13.395 -4.460 30.245 1.00 93.69 159 VAL A C 1
ATOM 1290 O O . VAL A 1 159 ? -12.390 -4.790 30.868 1.00 93.69 159 VAL A O 1
ATOM 1293 N N . ASP A 1 160 ? -14.628 -4.757 30.656 1.00 91.00 160 ASP A N 1
ATOM 1294 C CA . ASP A 1 160 ? -14.937 -5.488 31.899 1.00 91.00 160 ASP A CA 1
ATOM 1295 C C . ASP A 1 160 ? -14.174 -4.969 33.142 1.00 91.00 160 ASP A C 1
ATOM 1297 O O . ASP A 1 160 ? -13.523 -5.693 33.890 1.00 91.00 160 ASP A O 1
ATOM 1301 N N . SER A 1 161 ? -14.203 -3.649 33.352 1.00 92.06 161 SER A N 1
ATOM 1302 C CA . SER A 1 161 ? -13.500 -2.956 34.452 1.00 92.06 161 SER A CA 1
ATOM 1303 C C . SER A 1 161 ? -11.965 -2.986 34.390 1.00 92.06 161 SER A C 1
ATOM 1305 O O . SER A 1 161 ? -11.316 -2.394 35.256 1.00 92.06 161 SER A O 1
ATOM 1307 N N . VAL A 1 162 ? -11.368 -3.588 33.358 1.00 93.75 162 VAL A N 1
ATOM 1308 C CA . VAL A 1 162 ? -9.921 -3.569 33.125 1.00 93.75 162 VAL A CA 1
ATOM 1309 C C . VAL A 1 162 ? -9.560 -2.382 32.241 1.00 93.75 162 VAL A C 1
ATOM 1311 O O . VAL A 1 162 ? -10.062 -2.236 31.130 1.00 93.75 162 VAL A O 1
ATOM 1314 N N . GLN A 1 163 ? -8.671 -1.525 32.740 1.00 95.50 163 GLN A N 1
ATOM 1315 C CA . GLN A 1 163 ? -8.087 -0.438 31.958 1.00 95.50 163 GLN A CA 1
ATOM 1316 C C . GLN A 1 163 ? -7.087 -0.996 30.941 1.00 95.50 163 GLN A C 1
ATOM 1318 O O . GLN A 1 163 ? -6.171 -1.724 31.320 1.00 95.50 163 GLN A O 1
ATOM 1323 N N . MET A 1 164 ? -7.205 -0.581 29.681 1.00 95.00 164 MET A N 1
ATOM 1324 C CA . MET A 1 164 ? -6.297 -0.993 28.605 1.00 95.00 164 MET A CA 1
ATOM 1325 C C . MET A 1 164 ? -5.734 0.230 27.877 1.00 95.00 164 MET A C 1
ATOM 1327 O O . MET A 1 164 ? -6.339 1.302 27.892 1.00 95.00 164 MET A O 1
ATOM 1331 N N . THR A 1 165 ? -4.564 0.100 27.251 1.00 94.94 165 THR A N 1
ATOM 1332 C CA . THR A 1 165 ? -4.111 1.102 26.274 1.00 94.94 165 THR A CA 1
ATOM 1333 C C . THR A 1 165 ? -4.793 0.854 24.929 1.00 94.94 165 THR A C 1
ATOM 1335 O O . THR A 1 165 ? -5.371 -0.210 24.710 1.00 94.94 165 THR A O 1
ATOM 1338 N N . ILE A 1 166 ? -4.744 1.833 24.025 1.00 94.31 166 ILE A N 1
ATOM 1339 C CA . ILE A 1 166 ? -5.317 1.674 22.681 1.00 94.31 166 ILE A CA 1
ATOM 1340 C C . ILE A 1 166 ? -4.530 0.627 21.888 1.00 94.31 166 ILE A C 1
ATOM 1342 O O . ILE A 1 166 ? -5.133 -0.190 21.206 1.00 94.31 166 ILE A O 1
ATOM 1346 N N . GLU A 1 167 ? -3.205 0.598 22.034 1.00 94.19 167 GLU A N 1
ATOM 1347 C CA . GLU A 1 167 ? -2.340 -0.393 21.388 1.00 94.19 167 GLU A CA 1
ATOM 1348 C C . GLU A 1 167 ? -2.711 -1.808 21.837 1.00 94.19 167 GLU A C 1
ATOM 1350 O O . GLU A 1 167 ? -2.960 -2.676 21.008 1.00 94.19 167 GLU A O 1
ATOM 1355 N N . HIS A 1 168 ? -2.855 -2.011 23.148 1.00 94.62 168 HIS A N 1
ATOM 1356 C CA . HIS A 1 168 ? -3.236 -3.305 23.699 1.00 94.62 168 HIS A CA 1
ATOM 1357 C C . HIS A 1 168 ? -4.664 -3.709 23.297 1.00 94.62 168 HIS A C 1
ATOM 1359 O O . HIS A 1 168 ? -4.937 -4.890 23.093 1.00 94.62 168 HIS A O 1
ATOM 1365 N N . LEU A 1 169 ? -5.578 -2.741 23.145 1.00 94.50 169 LEU A N 1
ATOM 1366 C CA . LEU A 1 169 ? -6.906 -3.018 22.607 1.00 94.50 169 LEU A CA 1
ATOM 1367 C C . LEU A 1 169 ? -6.806 -3.500 21.148 1.00 94.50 169 LEU A C 1
ATOM 1369 O O . LEU A 1 169 ? -7.350 -4.547 20.827 1.00 94.50 169 LEU A O 1
ATOM 1373 N N . ASN A 1 170 ? -6.052 -2.813 20.289 1.00 94.00 170 ASN A N 1
ATOM 1374 C CA . ASN A 1 170 ? -5.902 -3.190 18.878 1.00 94.00 170 ASN A CA 1
ATOM 1375 C C . ASN A 1 170 ? -5.219 -4.556 18.677 1.00 94.00 170 ASN A C 1
ATOM 1377 O O . ASN A 1 170 ? -5.527 -5.263 17.723 1.00 94.00 170 ASN A O 1
ATOM 1381 N N . GLU A 1 171 ? -4.288 -4.932 19.558 1.00 95.12 171 GLU A N 1
ATOM 1382 C CA . GLU A 1 171 ? -3.567 -6.212 19.477 1.00 95.12 171 GLU A CA 1
ATOM 1383 C C . GLU A 1 171 ? -4.432 -7.423 19.858 1.00 95.12 171 GLU A C 1
ATOM 1385 O O . GLU A 1 171 ? -4.174 -8.539 19.401 1.00 95.12 171 GLU A O 1
ATOM 1390 N N . HIS A 1 172 ? -5.444 -7.228 20.709 1.00 96.12 172 HIS A N 1
ATOM 1391 C CA . HIS A 1 172 ? -6.206 -8.331 21.303 1.00 96.12 172 HIS A CA 1
ATOM 1392 C C . HIS A 1 172 ? -7.703 -8.315 21.003 1.00 96.12 172 HIS A C 1
ATOM 1394 O O . HIS A 1 172 ? -8.389 -9.280 21.355 1.00 96.12 172 HIS A O 1
ATOM 1400 N N . PHE A 1 173 ? -8.207 -7.251 20.377 1.00 96.75 173 PHE A N 1
ATOM 1401 C CA . PHE A 1 173 ? -9.629 -7.050 20.147 1.00 96.75 173 PHE A CA 1
ATOM 1402 C C . PHE A 1 173 ? -9.943 -6.635 18.721 1.00 96.75 173 PHE A C 1
ATOM 1404 O O . PHE A 1 173 ? -9.241 -5.841 18.103 1.00 96.75 173 PHE A O 1
ATOM 1411 N N . THR A 1 174 ? -11.077 -7.126 18.230 1.00 96.00 174 THR A N 1
ATOM 1412 C CA . THR A 1 174 ? -11.684 -6.697 16.970 1.00 96.00 174 THR A CA 1
ATOM 1413 C C . THR A 1 174 ? -13.011 -6.004 17.255 1.00 96.00 174 THR A C 1
ATOM 1415 O O . THR A 1 174 ? -13.821 -6.502 18.034 1.00 96.00 174 THR A O 1
ATOM 1418 N N . LEU A 1 175 ? -13.264 -4.853 16.625 1.00 96.81 175 LEU A N 1
ATOM 1419 C CA . LEU A 1 175 ? -14.567 -4.191 16.703 1.00 96.81 175 LEU A CA 1
ATOM 1420 C C . LEU A 1 175 ? -15.626 -5.039 15.987 1.00 96.81 175 LEU A C 1
ATOM 1422 O O . LEU A 1 175 ? -15.524 -5.257 14.781 1.00 96.81 175 LEU A O 1
ATOM 1426 N N . VAL A 1 176 ? -16.663 -5.464 16.710 1.00 97.00 176 VAL A N 1
ATOM 1427 C CA . VAL A 1 176 ? -17.781 -6.242 16.151 1.00 97.00 176 VAL A CA 1
ATOM 1428 C C . VAL A 1 176 ? -18.967 -5.348 15.828 1.00 97.00 176 VAL A C 1
ATOM 1430 O O . VAL A 1 176 ? -19.527 -5.420 14.736 1.00 97.00 176 VAL A O 1
ATOM 1433 N N . CYS A 1 177 ? -19.368 -4.499 16.776 1.00 96.94 177 CYS A N 1
ATOM 1434 C CA . CYS A 1 177 ? -20.515 -3.615 16.607 1.00 96.94 177 CYS A CA 1
ATOM 1435 C C . CYS A 1 177 ? -20.202 -2.241 17.205 1.00 96.94 177 CYS A C 1
ATOM 1437 O O . CYS A 1 177 ? -20.110 -2.127 18.431 1.00 96.94 177 CYS A O 1
ATOM 1439 N N . PRO A 1 178 ? -20.042 -1.191 16.379 1.00 97.56 178 PRO A N 1
ATOM 1440 C CA . PRO A 1 178 ? -19.886 0.155 16.905 1.00 97.56 178 PRO A CA 1
ATOM 1441 C C . PRO A 1 178 ? -21.174 0.593 17.601 1.00 97.56 178 PRO A C 1
ATOM 1443 O O . PRO A 1 178 ? -22.273 0.281 17.127 1.00 97.56 178 PRO A O 1
ATOM 1446 N N . ILE A 1 179 ? -21.052 1.381 18.674 1.00 97.06 179 ILE A N 1
ATOM 1447 C CA . ILE A 1 179 ? -22.215 1.899 19.401 1.00 97.06 179 ILE A CA 1
ATOM 1448 C C . ILE A 1 179 ? -23.195 2.602 18.456 1.00 97.06 179 ILE A C 1
ATOM 1450 O O . ILE A 1 179 ? -24.392 2.468 18.643 1.00 97.06 179 ILE A O 1
ATOM 1454 N N . GLU A 1 180 ? -22.779 3.264 17.369 1.00 95.94 180 GLU A N 1
ATOM 1455 C CA . GLU A 1 180 ? -23.694 3.915 16.411 1.00 95.94 180 GLU A CA 1
ATOM 1456 C C . GLU A 1 180 ? -24.638 2.948 15.676 1.00 95.94 180 GLU A C 1
ATOM 1458 O O . GLU A 1 180 ? -25.723 3.375 15.276 1.00 95.94 180 GLU A O 1
ATOM 1463 N N . ASN A 1 181 ? -24.312 1.657 15.605 1.00 95.88 181 ASN A N 1
ATOM 1464 C CA . ASN A 1 181 ? -25.100 0.655 14.880 1.00 95.88 181 ASN A CA 1
ATOM 1465 C C . ASN A 1 181 ? -25.893 -0.292 15.795 1.00 95.88 181 ASN A C 1
ATOM 1467 O O . ASN A 1 181 ? -26.593 -1.174 15.300 1.00 95.88 181 ASN A O 1
ATOM 1471 N N . ARG A 1 182 ? -25.813 -0.114 17.117 1.00 94.94 182 ARG A N 1
ATOM 1472 C CA . ARG A 1 182 ? -26.582 -0.897 18.093 1.00 94.94 182 ARG A CA 1
ATOM 1473 C C . ARG A 1 182 ? -28.085 -0.588 18.033 1.00 94.94 182 ARG A C 1
ATOM 1475 O O . ARG A 1 182 ? -28.479 0.566 17.876 1.00 94.94 182 ARG A O 1
ATOM 1482 N N . PHE A 1 183 ? -28.925 -1.615 18.173 1.00 95.44 183 PHE A N 1
ATOM 1483 C CA . PHE A 1 183 ? -30.390 -1.467 18.198 1.00 95.44 183 PHE A CA 1
ATOM 1484 C C . PHE A 1 183 ? -30.948 -1.161 19.591 1.00 95.44 183 PHE A C 1
ATOM 1486 O O . PHE A 1 183 ? -32.051 -0.638 19.700 1.00 95.44 183 PHE A O 1
ATOM 1493 N N . ASP A 1 184 ? -30.208 -1.503 20.642 1.00 93.00 184 ASP A N 1
ATOM 1494 C CA . ASP A 1 184 ? -30.599 -1.412 22.052 1.00 93.00 184 ASP A CA 1
ATOM 1495 C C . ASP A 1 184 ? -30.240 -0.065 22.702 1.00 93.00 184 ASP A C 1
ATOM 1497 O O . ASP A 1 184 ? -30.080 0.020 23.918 1.00 93.00 184 ASP A O 1
ATOM 1501 N N . LYS A 1 185 ? -30.103 0.980 21.883 1.00 74.62 185 LYS A N 1
ATOM 1502 C CA . LYS A 1 185 ? -29.792 2.344 22.319 1.00 74.62 185 LYS A CA 1
ATOM 1503 C C . LYS A 1 185 ? -31.010 3.146 22.745 1.00 74.62 185 LYS A C 1
ATOM 1505 O O . LYS A 1 185 ? -32.087 2.959 22.137 1.00 74.62 185 LYS A O 1
#

Foldseek 3Di:
DDPDPLDDAAEDAPLQVVLVVVVCVVVVNPLVVVLVVLVVADDDSNNSVVVDDSVNSSRCSPNNHDHADDADFQFWFQWPVRDIGTDDDDDPPDDDPIDGPHGDDPVRVVVVVQQVVQVVVPHGRLPADFQFWKAFPVRDIWTQNDWDADPVRAIWTATPNDTDHSVRCVVTIDGDGHNVRDPVD

Secondary structure (DSSP, 8-state):
------PPPEEE-HHHHHHHHHHHHHTTT-HHHHHHHHHH---GGGGGGGGS-HHHHHHHHHT-EEEPPPPPTT-EEEETTS-EEE--PPPTT---SS-EEEEPPHHHHHHHHHHHHHHHTT--TT---TT-EEEETTS-EEEEEEEEE-TTS-EEEEETTEE--HHHHHHHEEEEE-GGG-S--

Organism: NCBI:txid1456

Radius of gyration: 26.43 Å; chains: 1; bounding box: 68×30×70 Å

Sequence (185 aa):
MGVVNVMEKVKITERQARSIETLLKVWDGDLERCVLCKVGGFNSAYEPINELTFDDFVKALYIGYEIEPEFKANDYVLFDDGSIGRYIPAPKGFSVKHHPVRHATDEEIEHEKERVKWAEIGRKVNEWREGDIVERLDGELMEITRMAINTSGNKFPFVDSVQMTIEHLNEHFTLVCPIENRFDK